Protein AF-A0A7C1AAF3-F1 (afdb_monomer)

Sequence (256 aa):
MTIGVATASHPYDYILCEFTLEIESACGDVNGDMKLNILDVVRLINYFYKGADPPVHFYHADVNPDGNLNILDVTRIIDYLYKTGELNCRNIKDDFPLTKGYYWKYDRYLTGSDIYDTVLVTVSDYNELTYIYSDSSVEKNVDIINEMVYVGNYTPMEFVYDFPMRVNNGWTVEDTGYIIYDSVVSVEAIGDLPVGYLEDVYQIQQSSTADGIEIYDTYKVIWFAPGVGMVKLYVWNGEPTITPDETWELIEYNVK

Structure (mmCIF, N/CA/C/O backbone):
data_AF-A0A7C1AAF3-F1
#
_entry.id   AF-A0A7C1AAF3-F1
#
loop_
_atom_site.group_PDB
_atom_site.id
_atom_site.type_symbol
_atom_site.label_atom_id
_atom_site.label_alt_id
_atom_site.label_comp_id
_atom_site.label_asym_id
_atom_site.label_entity_id
_atom_site.label_seq_id
_atom_site.pdbx_PDB_ins_code
_atom_site.Cartn_x
_atom_site.Cartn_y
_atom_site.Cartn_z
_atom_site.occupancy
_atom_site.B_iso_or_equiv
_atom_site.auth_seq_id
_atom_site.auth_comp_id
_atom_site.auth_asym_id
_atom_site.auth_atom_id
_atom_site.pdbx_PDB_model_num
ATOM 1 N N . MET A 1 1 ? 12.420 27.331 -7.212 1.00 29.55 1 MET A N 1
ATOM 2 C CA . MET A 1 1 ? 11.950 26.678 -8.446 1.00 29.55 1 MET A CA 1
ATOM 3 C C . MET A 1 1 ? 10.566 26.181 -8.115 1.00 29.55 1 MET A C 1
ATOM 5 O O . MET A 1 1 ? 10.443 25.430 -7.159 1.00 29.55 1 MET A O 1
ATOM 9 N N . THR A 1 2 ? 9.534 26.741 -8.735 1.00 23.42 2 THR A N 1
ATOM 10 C CA . THR A 1 2 ? 8.157 26.308 -8.489 1.00 23.42 2 THR A CA 1
ATOM 11 C C . THR A 1 2 ? 8.059 24.887 -9.023 1.00 23.42 2 THR A C 1
ATOM 13 O O . THR A 1 2 ? 8.139 24.697 -10.232 1.00 23.42 2 THR A O 1
ATOM 16 N N . ILE A 1 3 ? 8.028 23.907 -8.122 1.00 28.27 3 ILE A N 1
ATOM 17 C CA . ILE A 1 3 ? 7.746 22.515 -8.461 1.00 28.27 3 ILE A CA 1
ATOM 18 C C . ILE A 1 3 ? 6.343 22.552 -9.064 1.00 28.27 3 ILE A C 1
ATOM 20 O O . ILE A 1 3 ? 5.415 23.040 -8.415 1.00 28.27 3 ILE A O 1
ATOM 24 N N . GLY A 1 4 ? 6.222 22.188 -10.343 1.00 30.11 4 GLY A N 1
ATOM 25 C CA . GLY A 1 4 ? 4.921 21.989 -10.967 1.00 30.11 4 GLY A CA 1
ATOM 26 C C . GLY A 1 4 ? 4.187 20.983 -10.101 1.00 30.11 4 GLY A C 1
ATOM 27 O O . GLY A 1 4 ? 4.696 19.890 -9.869 1.00 30.11 4 GLY A O 1
ATOM 28 N N . VAL A 1 5 ? 3.078 21.401 -9.503 1.00 35.81 5 VAL A N 1
ATOM 29 C CA . VAL A 1 5 ? 2.293 20.516 -8.653 1.00 35.81 5 VAL A CA 1
ATOM 30 C C . VAL A 1 5 ? 1.688 19.505 -9.612 1.00 35.81 5 VAL A C 1
ATOM 32 O O . VAL A 1 5 ? 0.752 19.846 -10.329 1.00 35.81 5 VAL A O 1
ATOM 35 N N . ALA A 1 6 ? 2.269 18.309 -9.691 1.00 41.06 6 ALA A N 1
ATOM 36 C CA . ALA A 1 6 ? 1.557 17.172 -10.238 1.00 41.06 6 ALA A CA 1
ATOM 37 C C . ALA A 1 6 ? 0.302 17.036 -9.374 1.00 41.06 6 ALA A C 1
ATOM 39 O O . ALA A 1 6 ? 0.387 16.723 -8.186 1.00 41.06 6 ALA A O 1
ATOM 40 N N . THR A 1 7 ? -0.850 17.414 -9.914 1.00 52.16 7 THR A N 1
ATOM 41 C CA . THR A 1 7 ? -2.116 17.245 -9.215 1.00 52.16 7 THR A CA 1
ATOM 42 C C . THR A 1 7 ? -2.569 15.835 -9.519 1.00 52.16 7 THR A C 1
ATOM 44 O O . THR A 1 7 ? -3.000 15.563 -10.640 1.00 52.16 7 THR A O 1
ATOM 47 N N . ALA A 1 8 ? -2.447 14.931 -8.549 1.00 55.22 8 ALA A N 1
ATOM 48 C CA . ALA A 1 8 ? -3.259 13.734 -8.623 1.00 55.22 8 ALA A CA 1
ATOM 49 C C . ALA A 1 8 ? -4.705 14.141 -8.343 1.00 55.22 8 ALA A C 1
ATOM 51 O O . ALA A 1 8 ? -4.983 14.862 -7.379 1.00 55.22 8 ALA A O 1
ATOM 52 N N . SER A 1 9 ? -5.625 13.725 -9.205 1.00 57.34 9 SER A N 1
ATOM 53 C CA . SER A 1 9 ? -7.040 13.852 -8.889 1.00 57.34 9 SER A CA 1
ATOM 54 C C . SER A 1 9 ? -7.385 12.770 -7.872 1.00 57.34 9 SER A C 1
ATOM 56 O O . SER A 1 9 ? -7.379 11.585 -8.217 1.00 57.34 9 SER A O 1
ATOM 58 N N . HIS A 1 10 ? -7.715 13.170 -6.646 1.00 57.97 10 HIS A N 1
ATOM 59 C CA . HIS A 1 10 ? -8.473 12.287 -5.770 1.00 57.97 10 HIS A CA 1
ATOM 60 C C . HIS A 1 10 ? -9.870 12.130 -6.393 1.00 57.97 10 HIS A C 1
ATOM 62 O O . HIS A 1 10 ? -10.509 13.153 -6.657 1.00 57.97 10 HIS A O 1
ATOM 68 N N . PRO A 1 11 ? -10.383 10.917 -6.676 1.00 51.16 11 PRO A N 1
ATOM 69 C CA . PRO A 1 11 ? -11.774 10.739 -7.100 1.00 51.16 11 PRO A CA 1
ATOM 70 C C . PRO A 1 11 ? -12.799 11.336 -6.116 1.00 51.16 11 PRO A C 1
ATOM 72 O O . PRO A 1 11 ? -13.964 11.507 -6.490 1.00 51.16 11 PRO A O 1
ATOM 75 N N . TYR A 1 12 ? -12.385 11.676 -4.888 1.00 53.78 12 TYR A N 1
ATOM 76 C CA . TYR A 1 12 ? -13.204 12.340 -3.882 1.00 53.78 12 TYR A CA 1
ATOM 77 C C . TYR A 1 12 ? -12.521 13.617 -3.368 1.00 53.78 12 TYR A C 1
ATOM 79 O O . TYR A 1 12 ? -11.479 13.570 -2.723 1.00 53.78 12 TYR A O 1
ATOM 87 N N . ASP A 1 13 ? -13.146 14.774 -3.604 1.00 50.12 13 ASP A N 1
ATOM 88 C CA . ASP A 1 13 ? -12.795 16.015 -2.906 1.00 50.12 13 ASP A CA 1
ATOM 89 C C . ASP A 1 13 ? -13.216 15.873 -1.436 1.00 50.12 13 ASP A C 1
ATOM 91 O O . ASP A 1 13 ? -14.364 16.142 -1.065 1.00 50.12 13 ASP A O 1
ATOM 95 N N . TYR A 1 14 ? -12.308 15.403 -0.582 1.00 53.06 14 TYR A N 1
ATOM 96 C CA . TYR A 1 14 ? -12.551 15.411 0.853 1.00 53.06 14 TYR A CA 1
ATOM 97 C C . TYR A 1 14 ? -12.531 16.852 1.363 1.00 53.06 14 TYR A C 1
ATOM 99 O O . TYR A 1 14 ? -11.648 17.647 1.028 1.00 53.06 14 TYR A O 1
ATOM 107 N N . ILE A 1 15 ? -13.510 17.200 2.201 1.00 46.03 15 ILE A N 1
ATOM 108 C CA . ILE A 1 15 ? -13.420 18.414 3.009 1.00 46.03 15 ILE A CA 1
ATOM 109 C C . ILE A 1 15 ? -12.172 18.229 3.866 1.00 46.03 15 ILE A C 1
ATOM 111 O O . ILE A 1 15 ? -12.133 17.319 4.690 1.00 46.03 15 ILE A O 1
ATOM 115 N N . LEU A 1 16 ? -11.147 19.052 3.626 1.00 47.00 16 LEU A N 1
ATOM 116 C CA . LEU A 1 16 ? -9.931 19.077 4.431 1.00 47.00 16 LEU A CA 1
ATOM 117 C C . LEU A 1 16 ? -10.344 19.061 5.902 1.00 47.00 16 LEU A C 1
ATOM 119 O O . LEU A 1 16 ? -11.001 19.994 6.370 1.00 47.00 16 LEU A O 1
ATOM 123 N N . CYS A 1 17 ? -9.961 18.006 6.619 1.00 42.03 17 CYS A N 1
ATOM 124 C CA . CYS A 1 17 ? -9.930 18.049 8.068 1.00 42.03 17 CYS A CA 1
ATOM 125 C C . CYS A 1 17 ? -8.886 19.117 8.406 1.00 42.03 17 CYS A C 1
ATOM 127 O O . CYS A 1 17 ? -7.680 18.860 8.374 1.00 42.03 17 CYS A O 1
ATOM 129 N N . GLU A 1 18 ? -9.333 20.372 8.542 1.00 41.53 18 GLU A N 1
ATOM 130 C CA . GLU A 1 18 ? -8.449 21.490 8.838 1.00 41.53 18 GLU A CA 1
ATOM 131 C C . GLU A 1 18 ? -7.657 21.113 10.082 1.00 41.53 18 GLU A C 1
ATOM 133 O O . GLU A 1 18 ? -8.236 20.736 11.100 1.00 41.53 18 GLU A O 1
ATOM 138 N N . PHE A 1 19 ? -6.332 21.177 9.933 1.00 40.66 19 PHE A N 1
ATOM 139 C CA . PHE A 1 19 ? -5.303 20.834 10.903 1.00 40.66 19 PHE A CA 1
ATOM 140 C C . PHE A 1 19 ? -5.649 21.391 12.290 1.00 40.66 19 PHE A C 1
ATOM 142 O O . PHE A 1 19 ? -5.254 22.493 12.670 1.00 40.66 19 PHE A O 1
ATOM 149 N N . THR A 1 20 ? -6.420 20.622 13.045 1.00 35.06 20 THR A N 1
ATOM 150 C CA . THR A 1 20 ? -6.747 20.877 14.435 1.00 35.06 20 THR A CA 1
ATOM 151 C C . THR A 1 20 ? -6.063 19.793 15.239 1.00 35.06 20 THR A C 1
ATOM 153 O O . THR A 1 20 ? -5.898 18.652 14.815 1.00 35.06 20 THR A O 1
ATOM 156 N N . LEU A 1 21 ? -5.528 20.218 16.372 1.00 37.28 21 LEU A N 1
ATOM 157 C CA . LEU A 1 21 ? -4.531 19.535 17.184 1.00 37.28 21 LEU A CA 1
ATOM 158 C C . LEU A 1 21 ? -5.131 18.351 17.977 1.00 37.28 21 LEU A C 1
ATOM 160 O O . LEU A 1 21 ? -4.779 18.145 19.133 1.00 37.28 21 LEU A O 1
ATOM 164 N N . GLU A 1 22 ? -6.059 17.607 17.375 1.00 42.38 22 GLU A N 1
ATOM 165 C CA . GLU A 1 22 ? -6.856 16.543 17.986 1.00 42.38 22 GLU A CA 1
ATOM 166 C C . GLU A 1 22 ? -6.734 15.244 17.170 1.00 42.38 22 GLU A C 1
ATOM 168 O O . GLU A 1 22 ? -7.709 14.694 16.674 1.00 42.38 22 GLU A O 1
ATOM 173 N N . ILE A 1 23 ? -5.515 14.723 17.017 1.00 48.47 23 ILE A N 1
ATOM 174 C CA . ILE A 1 23 ? -5.268 13.436 16.331 1.00 48.47 23 ILE A CA 1
ATOM 175 C C . ILE A 1 23 ? -5.899 12.248 17.102 1.00 48.47 23 ILE A C 1
ATOM 177 O O . ILE A 1 23 ? -6.133 11.193 16.527 1.00 48.47 23 ILE A O 1
ATOM 181 N N . GLU A 1 24 ? -6.291 12.434 18.369 1.00 46.88 24 GLU A N 1
ATOM 182 C CA . GLU A 1 24 ? -7.112 11.468 19.124 1.00 46.88 24 GLU A CA 1
ATOM 183 C C . GLU A 1 24 ? -8.607 11.457 18.721 1.00 46.88 24 GLU A C 1
ATOM 185 O O . GLU A 1 24 ? -9.327 10.547 19.117 1.00 46.88 24 GLU A O 1
ATOM 190 N N . SER A 1 25 ? -9.088 12.434 17.938 1.00 54.75 25 SER A N 1
ATOM 191 C CA . SER A 1 25 ? -10.526 12.681 17.687 1.00 54.75 25 SER A CA 1
ATOM 192 C C . SER A 1 25 ? -11.066 12.068 16.384 1.00 54.75 25 SER A C 1
ATOM 194 O O . SER A 1 25 ? -12.274 11.897 16.238 1.00 54.75 25 SER A O 1
ATOM 196 N N . ALA A 1 26 ? -10.190 11.683 15.449 1.00 78.19 26 ALA A N 1
ATOM 197 C CA . ALA A 1 26 ? -10.603 11.160 14.142 1.00 78.19 26 ALA A CA 1
ATOM 198 C C . ALA A 1 26 ? -10.636 9.622 14.062 1.00 78.19 26 ALA A C 1
ATOM 200 O O . ALA A 1 26 ? -11.245 9.054 13.159 1.00 78.19 26 ALA A O 1
ATOM 201 N N . CYS A 1 27 ? -10.000 8.926 15.008 1.00 87.81 27 CYS A N 1
ATOM 202 C CA . CYS A 1 27 ? -9.993 7.467 15.027 1.00 87.81 27 CYS A CA 1
ATOM 203 C C . CYS A 1 27 ? -11.411 6.922 15.250 1.00 87.81 27 CYS A C 1
ATOM 205 O O . CYS A 1 27 ? -12.066 7.270 16.231 1.00 87.81 27 CYS A O 1
ATOM 207 N N . GLY A 1 28 ? -11.889 6.079 14.339 1.00 89.75 28 GLY A N 1
ATOM 208 C CA . GLY A 1 28 ? -13.260 5.576 14.297 1.00 89.75 28 GLY A CA 1
ATOM 209 C C . GLY A 1 28 ? -14.266 6.484 13.578 1.00 89.75 28 GLY A C 1
ATOM 210 O O . GLY A 1 28 ? -15.391 6.038 13.360 1.00 89.75 28 GLY A O 1
ATOM 211 N N . ASP A 1 29 ? -13.909 7.713 13.184 1.00 90.50 29 ASP A N 1
ATOM 212 C CA . ASP A 1 29 ? -14.763 8.584 12.360 1.00 90.50 29 ASP A CA 1
ATOM 213 C C . ASP A 1 29 ? -14.703 8.145 10.888 1.00 90.50 29 ASP A C 1
ATOM 215 O O . ASP A 1 29 ? -13.954 8.662 10.056 1.00 90.50 29 ASP A O 1
ATOM 219 N N . VAL A 1 30 ? -15.483 7.113 10.581 1.00 90.69 30 VAL A N 1
ATOM 220 C CA . VAL A 1 30 ? -15.506 6.434 9.281 1.00 90.69 30 VAL A CA 1
ATOM 221 C C . VAL A 1 30 ? -16.242 7.279 8.239 1.00 90.69 30 VAL A C 1
ATOM 223 O O . VAL A 1 30 ? -15.968 7.178 7.035 1.00 90.69 30 VAL A O 1
ATOM 226 N N . ASN A 1 31 ? -17.225 8.071 8.674 1.00 89.12 31 ASN A N 1
ATOM 227 C CA . ASN A 1 31 ? -18.066 8.866 7.786 1.00 89.12 31 ASN A CA 1
ATOM 228 C C . ASN A 1 31 ? -17.571 10.317 7.591 1.00 89.12 31 ASN A C 1
ATOM 230 O O . ASN A 1 31 ? -18.118 11.006 6.726 1.00 89.12 31 ASN A O 1
ATOM 234 N N . GLY A 1 32 ? -16.546 10.744 8.337 1.00 84.44 32 GLY A N 1
ATOM 235 C CA . GLY A 1 32 ? -15.904 12.053 8.220 1.00 84.44 32 GLY A CA 1
ATOM 236 C C . GLY A 1 32 ? -16.727 13.209 8.797 1.00 84.44 32 GLY A C 1
ATOM 237 O O . GLY A 1 32 ? -16.524 14.357 8.396 1.00 84.44 32 GLY A O 1
ATOM 238 N N . ASP A 1 33 ? -17.696 12.938 9.679 1.00 85.56 33 ASP A N 1
ATOM 239 C CA . ASP A 1 33 ? -18.558 13.953 10.299 1.00 85.56 33 ASP A CA 1
ATOM 240 C C . ASP A 1 33 ? -18.007 14.510 11.623 1.00 85.56 33 ASP A C 1
ATOM 242 O O . ASP A 1 33 ? -18.672 15.324 12.284 1.00 85.56 33 ASP A O 1
ATOM 246 N N . MET A 1 34 ? -16.778 14.114 11.973 1.00 83.94 34 MET A N 1
ATOM 247 C CA . MET A 1 34 ? -16.050 14.462 13.193 1.00 83.94 34 MET A CA 1
ATOM 248 C C . MET A 1 34 ? -16.722 13.945 14.470 1.00 83.94 34 MET A C 1
ATOM 250 O O . MET A 1 34 ? -16.537 14.517 15.549 1.00 83.94 34 MET A O 1
ATOM 254 N N . LYS A 1 35 ? -17.552 12.896 14.382 1.00 87.31 35 LYS A N 1
ATOM 255 C CA . LYS A 1 35 ? -18.222 12.298 15.543 1.00 87.31 35 LYS A CA 1
ATOM 256 C C . LYS A 1 35 ? -18.239 10.781 15.469 1.00 87.31 35 LYS A C 1
ATOM 258 O O . LYS A 1 35 ? -19.156 10.192 14.911 1.00 87.31 35 LYS A O 1
ATOM 263 N N . LEU A 1 36 ? -17.382 10.151 16.261 1.00 91.00 36 LEU A N 1
ATOM 264 C CA . LEU A 1 36 ? -17.448 8.713 16.493 1.00 91.00 36 LEU A CA 1
ATOM 265 C C . LEU A 1 36 ? -18.765 8.285 17.169 1.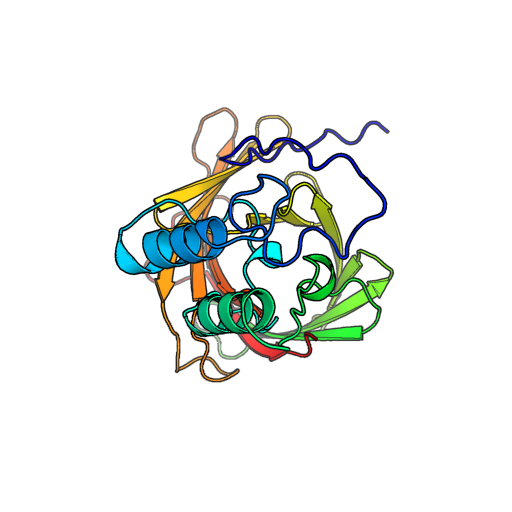00 91.00 36 LEU A C 1
ATOM 267 O O . LEU A 1 36 ? -19.007 8.556 18.350 1.00 91.00 36 LEU A O 1
ATOM 271 N N . ASN A 1 37 ? -19.633 7.599 16.425 1.00 94.00 37 ASN A N 1
ATOM 272 C CA . ASN A 1 37 ? -20.907 7.077 16.905 1.00 94.00 37 ASN A CA 1
ATOM 273 C C . ASN A 1 37 ? -21.381 5.832 16.119 1.00 94.00 37 ASN A C 1
ATOM 275 O O . ASN A 1 37 ? -20.662 5.226 15.330 1.00 94.00 37 ASN A O 1
ATOM 279 N N . ILE A 1 38 ? -22.622 5.388 16.355 1.00 96.50 38 ILE A N 1
ATOM 280 C CA . ILE A 1 38 ? -23.166 4.184 15.700 1.00 96.50 38 ILE A CA 1
ATOM 281 C C . ILE A 1 38 ? -23.281 4.321 14.171 1.00 96.50 38 ILE A C 1
ATOM 283 O O . ILE A 1 38 ? -23.346 3.314 13.469 1.00 96.50 38 ILE A O 1
ATOM 287 N N . LEU A 1 39 ? -23.318 5.542 13.631 1.00 95.75 39 LEU A N 1
ATOM 288 C CA . LEU A 1 39 ? -23.363 5.775 12.190 1.00 95.75 39 LEU A CA 1
ATOM 289 C C . LEU A 1 39 ? -22.055 5.368 11.496 1.00 95.75 39 LEU A C 1
ATOM 291 O O . LEU A 1 39 ? -22.124 4.918 10.355 1.00 95.75 39 LEU A O 1
ATOM 295 N N . ASP A 1 40 ? -20.911 5.416 12.180 1.00 95.50 40 ASP A N 1
ATOM 296 C CA . ASP A 1 40 ? -19.623 4.927 11.666 1.00 95.50 40 ASP A CA 1
ATOM 297 C C . ASP A 1 40 ? -19.605 3.404 11.537 1.00 95.50 40 ASP A C 1
ATOM 299 O O . ASP A 1 40 ? -19.247 2.843 10.501 1.00 95.50 40 ASP A O 1
ATOM 303 N N . VAL A 1 41 ? -20.136 2.716 12.550 1.00 96.44 41 VAL A N 1
ATOM 304 C CA . VAL A 1 41 ? -20.373 1.265 12.504 1.00 96.44 41 VAL A CA 1
ATOM 305 C C . VAL A 1 41 ? -21.298 0.902 11.342 1.00 96.44 41 VAL A C 1
ATOM 307 O O . VAL A 1 41 ? -21.032 -0.030 10.582 1.00 96.44 41 VAL A O 1
ATOM 310 N N . VAL A 1 42 ? -22.399 1.643 11.182 1.00 96.50 42 VAL A N 1
ATOM 311 C CA . VAL A 1 42 ? -23.344 1.431 10.077 1.00 96.50 42 VAL A CA 1
ATOM 312 C C . VAL A 1 42 ? -22.667 1.672 8.727 1.00 96.50 42 VAL A C 1
ATOM 314 O O . VAL A 1 42 ? -22.948 0.937 7.779 1.00 96.50 42 VAL A O 1
ATOM 317 N N . ARG A 1 43 ? -21.771 2.661 8.631 1.00 94.38 43 ARG A N 1
ATOM 318 C CA . ARG A 1 43 ? -20.999 2.957 7.423 1.00 94.38 43 ARG A CA 1
ATOM 319 C C . ARG A 1 43 ? -20.117 1.775 7.023 1.00 94.38 43 ARG A C 1
ATOM 321 O O . ARG A 1 43 ? -20.246 1.332 5.884 1.00 94.38 43 ARG A O 1
ATOM 328 N N . LEU A 1 44 ? -19.340 1.206 7.948 1.00 94.38 44 LEU A N 1
ATOM 329 C CA . LEU A 1 44 ? -18.521 0.013 7.683 1.00 94.38 44 LEU A CA 1
ATOM 330 C C . LEU A 1 44 ? -19.353 -1.208 7.293 1.00 94.38 44 LEU A C 1
ATOM 332 O O . LEU A 1 44 ? -19.069 -1.865 6.297 1.00 94.38 44 LEU A O 1
ATOM 336 N N . ILE A 1 45 ? -20.440 -1.489 8.015 1.00 95.31 45 ILE A N 1
ATOM 337 C CA . ILE A 1 45 ? -21.328 -2.615 7.682 1.00 95.31 45 ILE A CA 1
ATOM 338 C C . ILE A 1 45 ? -21.930 -2.443 6.281 1.00 95.31 45 ILE A C 1
ATOM 340 O O . ILE A 1 45 ? -22.050 -3.409 5.526 1.00 95.31 45 ILE A O 1
ATOM 344 N N . ASN A 1 46 ? -22.343 -1.225 5.923 1.00 94.50 46 ASN A N 1
ATOM 345 C CA . ASN A 1 46 ? -22.885 -0.956 4.595 1.00 94.50 46 ASN A CA 1
ATOM 346 C C . ASN A 1 46 ? -21.806 -1.067 3.507 1.00 94.50 46 ASN A C 1
ATOM 348 O O . ASN A 1 46 ? -22.118 -1.552 2.420 1.00 94.50 46 ASN A O 1
ATOM 352 N N . TYR A 1 47 ? -20.571 -0.652 3.793 1.00 89.38 47 TYR A N 1
ATOM 353 C CA . TYR A 1 47 ? -19.431 -0.846 2.900 1.00 89.38 47 TYR A CA 1
ATOM 354 C C . TYR A 1 47 ? -19.199 -2.343 2.640 1.00 89.38 47 TYR A C 1
ATOM 356 O O . TYR A 1 47 ? -19.347 -2.793 1.506 1.00 89.38 47 TYR A O 1
ATOM 364 N N . PHE A 1 48 ? -18.993 -3.141 3.690 1.00 88.81 48 PHE A N 1
ATOM 365 C CA . PHE A 1 48 ? -18.680 -4.568 3.554 1.00 88.81 48 PHE A CA 1
ATOM 366 C C . PHE A 1 48 ? -19.812 -5.412 2.959 1.00 88.81 48 PHE A C 1
ATOM 368 O O . PHE A 1 48 ? -19.555 -6.375 2.242 1.00 88.81 48 PHE A O 1
ATOM 375 N N . TYR A 1 49 ? -21.072 -5.092 3.272 1.00 90.44 49 TYR A N 1
ATOM 376 C CA . TYR A 1 49 ? -22.187 -6.014 3.007 1.00 90.44 49 TYR A CA 1
ATOM 377 C C . TYR A 1 49 ? -23.307 -5.444 2.140 1.00 90.44 49 TYR A C 1
ATOM 379 O O . TYR A 1 49 ? -24.256 -6.167 1.829 1.00 90.44 49 TYR A O 1
ATOM 387 N N . LYS A 1 50 ? -23.253 -4.162 1.765 1.00 91.00 50 LYS A N 1
ATOM 388 C CA . LYS A 1 50 ? -24.307 -3.525 0.957 1.00 91.00 50 LYS A CA 1
ATOM 389 C C . LYS A 1 50 ? -23.789 -2.746 -0.248 1.00 91.00 50 LYS A C 1
ATOM 391 O O . LYS A 1 50 ? -24.594 -2.087 -0.902 1.00 91.00 50 LYS A O 1
ATOM 396 N N . GLY A 1 51 ? -22.491 -2.826 -0.545 1.00 82.19 51 GLY A N 1
ATOM 397 C CA . GLY A 1 51 ? -21.887 -2.125 -1.678 1.00 82.19 51 GLY A CA 1
ATOM 398 C C . GLY A 1 51 ? -21.985 -0.605 -1.558 1.00 82.19 51 GLY A C 1
ATOM 399 O O . GLY A 1 51 ? -22.098 0.081 -2.570 1.00 82.19 51 GLY A O 1
ATOM 400 N N . ALA A 1 52 ? -22.023 -0.079 -0.328 1.00 86.62 52 ALA A N 1
ATOM 401 C CA . ALA A 1 52 ? -21.855 1.352 -0.125 1.00 86.62 52 ALA A CA 1
ATOM 402 C C . ALA A 1 52 ? -20.393 1.744 -0.372 1.00 86.62 52 ALA A C 1
ATOM 404 O O . ALA A 1 52 ? -19.501 0.903 -0.314 1.00 86.62 52 ALA A O 1
ATOM 405 N N . ASP A 1 53 ? -20.154 3.032 -0.601 1.00 82.44 53 ASP A N 1
ATOM 406 C CA . ASP A 1 53 ? -18.795 3.566 -0.685 1.00 82.44 53 ASP A CA 1
ATOM 407 C C . ASP A 1 53 ? -17.963 3.212 0.577 1.00 82.44 53 ASP A C 1
ATOM 409 O O . ASP A 1 53 ? -18.539 3.169 1.673 1.00 82.44 53 ASP A O 1
ATOM 413 N N . PRO A 1 54 ? -16.638 2.991 0.468 1.00 81.12 54 PRO A N 1
ATOM 414 C CA . PRO A 1 54 ? -15.734 2.830 1.607 1.00 81.12 54 PRO A CA 1
ATOM 415 C C . PRO A 1 54 ? -15.712 4.044 2.543 1.00 81.12 54 PRO A C 1
ATOM 417 O O . PRO A 1 54 ? -16.340 5.079 2.266 1.00 81.12 54 PRO A O 1
ATOM 420 N N . PRO A 1 55 ? -15.002 3.916 3.678 1.00 86.62 55 PRO A N 1
ATOM 421 C CA . PRO A 1 55 ? -14.759 5.030 4.583 1.00 86.62 55 PRO A CA 1
ATOM 422 C C . PRO A 1 55 ? -14.242 6.268 3.859 1.00 86.62 55 PRO A C 1
ATOM 424 O O . PRO A 1 55 ? -13.614 6.165 2.806 1.00 86.62 55 PRO A O 1
ATOM 427 N N . VAL A 1 56 ? -14.506 7.434 4.445 1.00 81.62 56 VAL A N 1
ATOM 428 C CA . VAL A 1 56 ? -13.922 8.691 3.958 1.00 81.62 56 VAL A CA 1
ATOM 429 C C . VAL A 1 56 ? -12.402 8.645 4.089 1.00 81.62 56 VAL A C 1
ATOM 431 O O . VAL A 1 56 ? -11.703 9.052 3.174 1.00 81.62 56 VAL A O 1
ATOM 434 N N . HIS A 1 57 ? -11.919 8.069 5.189 1.00 80.69 57 HIS A N 1
ATOM 435 C CA . HIS A 1 57 ? -10.505 7.940 5.506 1.00 80.69 57 HIS A CA 1
ATOM 436 C C . HIS A 1 57 ? -10.212 6.495 5.905 1.00 80.69 57 HIS A C 1
ATOM 438 O O . HIS A 1 57 ? -10.807 5.981 6.857 1.00 80.69 57 HIS A O 1
ATOM 444 N N . PHE A 1 58 ? -9.318 5.821 5.173 1.00 83.75 58 PHE A N 1
ATOM 445 C CA . PHE A 1 58 ? -8.961 4.420 5.450 1.00 83.75 58 PHE A CA 1
ATOM 446 C C . PHE A 1 58 ? -8.420 4.263 6.877 1.00 83.75 58 PHE A C 1
ATOM 448 O O . PHE A 1 58 ? -8.888 3.429 7.646 1.00 83.75 58 PHE A O 1
ATOM 455 N N . TYR A 1 59 ? -7.499 5.147 7.253 1.00 82.38 59 TYR A N 1
ATOM 456 C CA . TYR A 1 59 ? -6.787 5.112 8.528 1.00 82.38 59 TYR A CA 1
ATOM 457 C C . TYR A 1 59 ? -7.651 5.444 9.740 1.00 82.38 59 TYR A C 1
ATOM 459 O O . TYR A 1 59 ? -7.333 5.046 10.854 1.00 82.38 59 TYR A O 1
ATOM 467 N N . HIS A 1 60 ? -8.760 6.156 9.544 1.00 86.75 60 HIS A N 1
ATOM 468 C CA . HIS A 1 60 ? -9.733 6.363 10.616 1.00 86.75 60 HIS A CA 1
ATOM 469 C C . HIS A 1 60 ? -10.588 5.115 10.842 1.00 86.75 60 HIS A C 1
ATOM 471 O O . HIS A 1 60 ? -11.159 4.948 11.916 1.00 86.75 60 HIS A O 1
ATOM 477 N N . ALA A 1 61 ? -10.704 4.258 9.831 1.00 89.75 61 ALA A N 1
ATOM 478 C CA . ALA A 1 61 ? -11.539 3.075 9.864 1.00 89.75 61 ALA A CA 1
ATOM 479 C C . ALA A 1 61 ? -10.793 1.809 10.310 1.00 89.75 61 ALA A C 1
ATOM 481 O O . ALA A 1 61 ? -11.428 0.964 10.936 1.00 89.75 61 ALA A O 1
ATOM 482 N N . ASP A 1 62 ? -9.492 1.697 10.023 1.00 89.31 62 ASP A N 1
ATOM 483 C CA . ASP A 1 62 ? -8.605 0.641 10.539 1.00 89.31 62 ASP A CA 1
ATOM 484 C C . ASP A 1 62 ? -8.209 0.947 11.998 1.00 89.31 62 ASP A C 1
ATOM 486 O O . ASP A 1 62 ? -7.177 1.555 12.297 1.00 89.31 62 ASP A O 1
ATOM 490 N N . VAL A 1 63 ? -9.108 0.600 12.923 1.00 91.19 63 VAL A N 1
ATOM 491 C CA . VAL A 1 63 ? -9.024 0.945 14.354 1.00 91.19 63 VAL A CA 1
ATOM 492 C C . VAL A 1 63 ? -8.323 -0.134 15.193 1.00 91.19 63 VAL A C 1
ATOM 494 O O . VAL A 1 63 ? -8.163 0.027 16.413 1.00 91.19 63 VAL A O 1
ATOM 497 N N . ASN A 1 64 ? -7.957 -1.260 14.574 1.00 88.94 64 ASN A N 1
ATOM 498 C CA . ASN A 1 64 ? -7.054 -2.273 15.121 1.00 88.94 64 ASN A CA 1
ATOM 499 C C . ASN A 1 64 ? -5.864 -2.453 14.193 1.00 88.94 64 ASN A C 1
ATOM 501 O O . ASN A 1 64 ? -5.695 -3.523 13.623 1.00 88.94 64 ASN A O 1
ATOM 505 N N . PRO A 1 65 ? -4.990 -1.451 14.152 1.00 81.94 65 PRO A N 1
ATOM 506 C CA . PRO A 1 65 ? -4.342 -1.009 12.947 1.00 81.94 65 PRO A CA 1
ATOM 507 C C . PRO A 1 65 ? -3.419 -2.110 12.424 1.00 81.94 65 PRO A C 1
ATOM 509 O O . PRO A 1 65 ? -2.277 -2.259 12.878 1.00 81.94 65 PRO A O 1
ATOM 512 N N . ASP A 1 66 ? -3.974 -2.944 11.558 1.00 82.06 66 ASP A N 1
ATOM 513 C CA . ASP A 1 66 ? -3.361 -4.165 11.036 1.00 82.06 66 ASP A CA 1
ATOM 514 C C . ASP A 1 66 ? -3.322 -4.168 9.505 1.00 82.06 66 ASP A C 1
ATOM 516 O O . ASP A 1 66 ? -2.842 -5.134 8.907 1.00 82.06 66 ASP A O 1
ATOM 520 N N . GLY A 1 67 ? -3.766 -3.068 8.889 1.00 79.06 67 GLY A N 1
ATOM 521 C CA . GLY A 1 67 ? -3.809 -2.875 7.449 1.00 79.06 67 GLY A CA 1
ATOM 522 C C . GLY A 1 67 ? -5.008 -3.540 6.774 1.00 79.06 67 GLY A C 1
ATOM 523 O O . GLY A 1 67 ? -5.187 -3.345 5.575 1.00 79.06 67 GLY A O 1
ATOM 524 N N . ASN A 1 68 ? -5.847 -4.294 7.493 1.00 82.06 68 ASN A N 1
ATOM 525 C CA . ASN A 1 68 ? -6.998 -4.988 6.919 1.00 82.06 68 ASN A CA 1
ATOM 526 C C . ASN A 1 68 ? -8.287 -4.405 7.481 1.00 82.06 68 ASN A C 1
ATOM 528 O O . ASN A 1 68 ? -8.716 -4.727 8.587 1.00 82.06 68 ASN A O 1
ATOM 532 N N . LEU A 1 69 ? -8.964 -3.604 6.664 1.00 86.50 69 LEU A N 1
ATOM 533 C CA . LEU A 1 69 ? -10.251 -3.050 7.041 1.00 86.50 69 LEU A CA 1
ATOM 534 C C . LEU A 1 69 ? -11.333 -4.135 6.954 1.00 86.50 69 LEU A C 1
ATOM 536 O O . LEU A 1 69 ? -11.809 -4.466 5.867 1.00 86.50 69 LEU A O 1
ATOM 540 N N . ASN A 1 70 ? -11.761 -4.676 8.095 1.00 89.19 70 ASN A N 1
ATOM 541 C CA . ASN A 1 70 ? -12.681 -5.812 8.146 1.00 89.19 70 ASN A CA 1
ATOM 542 C C . ASN A 1 70 ? -13.674 -5.746 9.332 1.00 89.19 70 ASN A C 1
ATOM 544 O O . ASN A 1 70 ? -13.949 -4.705 9.931 1.00 89.19 70 ASN A O 1
ATOM 548 N N . ILE A 1 71 ? -14.326 -6.874 9.643 1.00 93.19 71 ILE A N 1
ATOM 549 C CA . ILE A 1 71 ? -15.333 -6.930 10.714 1.00 93.19 71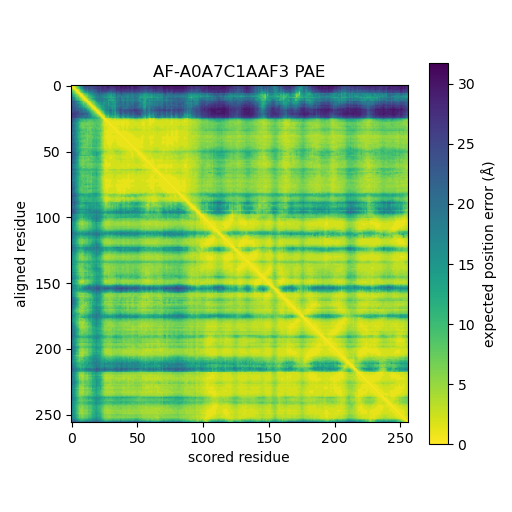 ILE A CA 1
ATOM 550 C C . ILE A 1 71 ? -14.727 -6.731 12.114 1.00 93.19 71 ILE A C 1
ATOM 552 O O . ILE A 1 71 ? -15.451 -6.365 13.041 1.00 93.19 71 ILE A O 1
ATOM 556 N N . LEU A 1 72 ? -13.426 -6.964 12.294 1.00 94.12 72 LEU A N 1
ATOM 557 C CA . LEU A 1 72 ? -12.737 -6.726 13.557 1.00 94.12 72 LEU A CA 1
ATOM 558 C C . LEU A 1 72 ? -12.756 -5.233 13.901 1.00 94.12 72 LEU A C 1
ATOM 560 O O . LEU A 1 72 ? -13.125 -4.915 15.034 1.00 94.12 72 LEU A O 1
ATOM 564 N N . ASP A 1 73 ? -12.564 -4.339 12.931 1.00 94.69 73 ASP A N 1
ATOM 565 C CA . ASP A 1 73 ? -12.665 -2.887 13.133 1.00 94.69 73 ASP A CA 1
ATOM 566 C C . ASP A 1 73 ? -14.048 -2.473 13.626 1.00 94.69 73 ASP A C 1
ATOM 568 O O . ASP A 1 73 ? -14.208 -1.758 14.619 1.00 94.69 73 ASP A O 1
ATOM 572 N N . VAL A 1 74 ? -15.092 -3.028 13.005 1.00 95.94 74 VAL A N 1
ATOM 573 C CA . VAL A 1 74 ? -16.479 -2.827 13.442 1.00 95.94 74 VAL A CA 1
ATOM 574 C C . VAL A 1 74 ? -16.660 -3.258 14.894 1.00 95.94 74 VAL A C 1
ATOM 576 O O . VAL A 1 74 ? -17.276 -2.543 15.690 1.00 95.94 74 VAL A O 1
ATOM 579 N N . THR A 1 75 ? -16.134 -4.430 15.263 1.00 96.56 75 THR A N 1
ATOM 580 C CA . THR A 1 75 ? -16.251 -4.908 16.644 1.00 96.56 75 THR A CA 1
ATOM 581 C C . THR A 1 75 ? -15.496 -4.021 17.629 1.00 96.56 75 THR A C 1
ATOM 583 O O . THR A 1 75 ? -15.992 -3.821 18.738 1.00 96.56 75 THR A O 1
ATOM 586 N N . ARG A 1 76 ? -14.358 -3.441 17.229 1.00 96.31 76 ARG A N 1
ATOM 587 C CA . ARG A 1 76 ? -13.560 -2.516 18.043 1.00 96.31 76 ARG A CA 1
ATOM 588 C C . ARG A 1 76 ? -14.271 -1.192 18.274 1.00 96.31 76 ARG A C 1
ATOM 590 O O . ARG A 1 76 ? -14.357 -0.766 19.424 1.00 96.31 76 ARG A O 1
ATOM 597 N N . ILE A 1 77 ? -14.877 -0.606 17.240 1.00 95.62 77 ILE A N 1
ATOM 598 C CA . ILE A 1 77 ? -15.693 0.609 17.388 1.00 95.62 77 ILE A CA 1
ATOM 599 C C . ILE A 1 77 ? -16.863 0.364 18.353 1.00 95.62 77 ILE A C 1
ATOM 601 O O . ILE A 1 77 ? -17.115 1.170 19.248 1.00 95.62 77 ILE A O 1
ATOM 605 N N . ILE A 1 78 ? -17.560 -0.772 18.239 1.00 96.88 78 ILE A N 1
ATOM 606 C CA . ILE A 1 78 ? -18.650 -1.129 19.165 1.00 96.88 78 ILE A CA 1
ATOM 607 C C . ILE A 1 78 ? -18.133 -1.298 20.604 1.00 96.88 78 ILE A C 1
ATOM 609 O O . ILE A 1 78 ? -18.800 -0.871 21.551 1.00 96.88 78 ILE A O 1
ATOM 613 N N . ASP A 1 79 ? -16.973 -1.936 20.783 1.00 96.56 79 ASP A N 1
ATOM 614 C CA . ASP A 1 79 ? -16.359 -2.156 22.097 1.00 96.56 79 ASP A CA 1
ATOM 615 C C . ASP A 1 79 ? -15.959 -0.835 22.771 1.00 96.56 79 ASP A C 1
ATOM 617 O O . ASP A 1 79 ? -16.196 -0.658 23.968 1.00 96.56 79 ASP A O 1
ATOM 621 N N . TYR A 1 80 ? -15.445 0.116 21.991 1.00 94.31 80 TYR A N 1
ATOM 622 C CA . TYR A 1 80 ? -15.165 1.478 22.436 1.00 94.31 80 TYR A CA 1
ATOM 623 C C . TYR A 1 80 ? -16.446 2.240 22.816 1.00 94.31 80 TYR A C 1
ATOM 625 O O . TYR A 1 80 ? -16.545 2.775 23.917 1.00 94.31 80 TYR A O 1
ATOM 633 N N . LEU A 1 81 ? -17.465 2.243 21.947 1.00 94.31 81 LEU A N 1
ATOM 634 C CA . LEU A 1 81 ? -18.692 3.026 22.156 1.00 94.31 81 LEU A CA 1
ATOM 635 C C . LEU A 1 81 ? -19.521 2.569 23.363 1.00 94.31 81 LEU A C 1
ATOM 637 O O . LEU A 1 81 ? -20.204 3.382 23.989 1.00 94.31 81 LEU A O 1
ATOM 641 N N . TYR A 1 82 ? -19.526 1.268 23.658 1.00 95.81 82 TYR A N 1
ATOM 642 C CA . TYR A 1 82 ? -20.494 0.683 24.593 1.00 95.81 82 TYR A CA 1
ATOM 643 C C . TYR A 1 82 ? -19.878 -0.105 25.750 1.00 95.81 82 TYR A C 1
ATOM 645 O O . TYR A 1 82 ? -20.624 -0.627 26.585 1.00 95.81 82 TYR A O 1
ATOM 653 N N . LYS A 1 83 ? -18.548 -0.221 25.823 1.00 94.25 83 LYS A N 1
ATOM 654 C CA . LYS A 1 83 ? -17.853 -0.902 26.923 1.00 94.25 83 LYS A CA 1
ATOM 655 C C . LYS A 1 83 ? -16.642 -0.081 27.383 1.00 94.25 83 LYS A C 1
ATOM 657 O O . LYS A 1 83 ? -16.802 1.073 27.758 1.00 94.25 83 LYS A O 1
ATOM 662 N N . THR A 1 84 ? -15.466 -0.700 27.461 1.00 89.50 84 THR A N 1
ATOM 663 C CA . THR A 1 84 ? -14.209 -0.101 27.934 1.00 89.50 84 THR A CA 1
ATOM 664 C C . THR A 1 84 ? -13.078 -0.357 26.940 1.00 89.50 84 THR A C 1
ATOM 666 O O . THR A 1 84 ? -11.921 -0.442 27.346 1.00 89.50 84 THR A O 1
ATOM 669 N N . GLY A 1 85 ? -13.425 -0.610 25.675 1.00 88.12 85 GLY A N 1
ATOM 670 C CA . GLY A 1 85 ? -12.445 -0.790 24.616 1.00 88.12 85 GLY A CA 1
ATOM 671 C C . GLY A 1 85 ? -11.709 0.513 24.328 1.00 88.12 85 GLY A C 1
ATOM 672 O O . GLY A 1 85 ? -12.194 1.599 24.637 1.00 88.12 85 GLY A O 1
ATOM 673 N N . GLU A 1 86 ? -10.546 0.388 23.707 1.00 90.19 86 GLU A N 1
ATOM 674 C CA . GLU A 1 86 ? -9.765 1.505 23.185 1.00 90.19 86 GLU A CA 1
ATOM 675 C C . GLU A 1 86 ? -9.625 1.317 21.675 1.00 90.19 86 GLU A C 1
ATOM 677 O O . GLU A 1 86 ? -9.570 0.180 21.190 1.00 90.19 86 GLU A O 1
ATOM 682 N N . LEU A 1 87 ? -9.593 2.429 20.945 1.00 89.69 87 LEU A N 1
ATOM 683 C CA . LEU A 1 87 ? -9.256 2.428 19.529 1.00 89.69 87 LEU A CA 1
ATOM 684 C C . LEU A 1 87 ? -7.782 2.765 19.365 1.00 89.69 87 LEU A C 1
ATOM 686 O O . LEU A 1 87 ? -7.228 3.555 20.1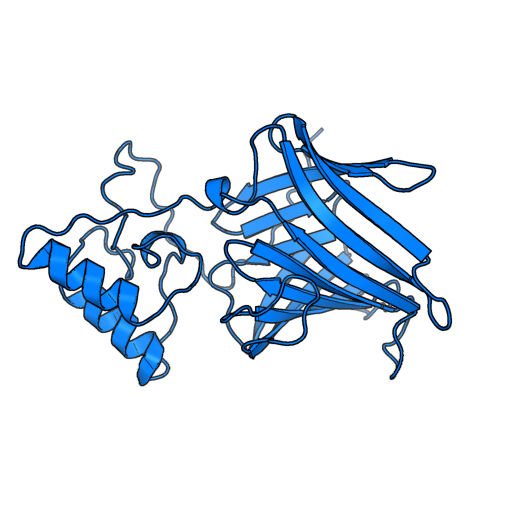31 1.00 89.69 87 LEU A O 1
ATOM 690 N N . ASN A 1 88 ? -7.164 2.175 18.355 1.00 87.69 88 ASN A N 1
ATOM 691 C CA . ASN A 1 88 ? -5.808 2.500 17.971 1.00 87.69 88 ASN A CA 1
ATOM 692 C C . ASN A 1 88 ? -5.784 2.643 16.454 1.00 87.69 88 ASN A C 1
ATOM 694 O O . ASN A 1 88 ? -5.853 1.651 15.746 1.00 87.69 88 ASN A O 1
ATOM 698 N N . CYS A 1 89 ? -5.719 3.871 15.965 1.00 78.94 89 CYS A N 1
ATOM 699 C CA . CYS A 1 89 ? -5.582 4.118 14.538 1.00 78.94 89 CYS A CA 1
ATOM 700 C C . CYS A 1 89 ? -4.136 4.468 14.226 1.00 78.94 89 CYS A C 1
ATOM 702 O O . CYS A 1 89 ? -3.502 5.237 14.954 1.00 78.94 89 CYS A O 1
ATOM 704 N N . ARG A 1 90 ? -3.637 3.933 13.113 1.00 75.00 90 ARG A N 1
ATOM 705 C CA . ARG A 1 90 ? -2.385 4.388 12.509 1.00 75.00 90 ARG A CA 1
ATOM 706 C C . ARG A 1 90 ? -2.600 5.671 11.729 1.00 75.00 90 ARG A C 1
ATOM 708 O O . ARG A 1 90 ? -3.710 6.013 11.333 1.00 75.00 90 ARG A O 1
ATOM 715 N N . ASN A 1 91 ? -1.509 6.369 11.467 1.00 70.00 91 ASN A N 1
ATOM 716 C CA . ASN A 1 91 ? -1.443 7.350 10.402 1.00 70.00 91 ASN A CA 1
ATOM 717 C C . ASN A 1 91 ? -0.920 6.677 9.124 1.00 70.00 91 ASN A C 1
ATOM 719 O O . ASN A 1 91 ? -0.112 5.758 9.193 1.00 70.00 91 ASN A O 1
ATOM 723 N N . ILE A 1 92 ? -1.271 7.201 7.951 1.00 67.94 92 ILE A N 1
ATOM 724 C CA . ILE A 1 92 ? -0.666 6.791 6.671 1.00 67.94 92 ILE A CA 1
ATOM 725 C C . ILE A 1 92 ? 0.875 6.845 6.669 1.00 67.94 92 ILE A C 1
ATOM 727 O O . ILE A 1 92 ? 1.538 6.090 5.963 1.00 67.94 92 ILE A O 1
ATOM 731 N N . LYS A 1 93 ? 1.461 7.700 7.515 1.00 64.38 93 LYS A N 1
ATOM 732 C CA . LYS A 1 93 ? 2.910 7.787 7.766 1.00 64.38 93 LYS A CA 1
ATOM 733 C C . LYS A 1 93 ? 3.506 6.598 8.530 1.00 64.38 93 LYS A C 1
ATOM 735 O O . LYS A 1 93 ? 4.729 6.493 8.599 1.00 64.38 93 LYS A O 1
ATOM 740 N N . ASP A 1 94 ? 2.672 5.770 9.150 1.00 61.25 94 ASP A N 1
ATOM 741 C CA . ASP A 1 94 ? 3.095 4.560 9.857 1.00 61.25 94 ASP A CA 1
ATOM 742 C C . ASP A 1 94 ? 3.173 3.366 8.890 1.00 61.25 94 ASP A C 1
ATOM 744 O O . ASP A 1 94 ? 4.102 2.566 8.984 1.00 61.25 94 ASP A O 1
ATOM 748 N N . ASP A 1 95 ? 2.268 3.308 7.907 1.00 60.25 95 ASP A N 1
ATOM 749 C CA . ASP A 1 95 ? 2.207 2.248 6.889 1.00 60.25 95 ASP A CA 1
ATOM 750 C C . ASP A 1 95 ? 3.205 2.437 5.741 1.00 60.25 95 ASP A C 1
ATOM 752 O O . ASP A 1 95 ? 3.681 1.460 5.159 1.00 60.25 95 ASP A O 1
ATOM 756 N N . PHE A 1 96 ? 3.547 3.685 5.410 1.00 69.38 96 PHE A N 1
ATOM 757 C CA . PHE A 1 96 ? 4.709 3.980 4.580 1.00 69.38 96 PHE A CA 1
ATOM 758 C C . PHE A 1 96 ? 5.840 4.500 5.461 1.00 69.38 96 PHE A C 1
ATOM 760 O O . PHE A 1 96 ? 5.745 5.599 6.006 1.00 69.38 96 PHE A O 1
ATOM 767 N N . PRO A 1 97 ? 6.932 3.742 5.612 1.00 66.38 97 PRO A N 1
ATOM 768 C CA . PRO A 1 97 ? 7.977 4.078 6.550 1.00 66.38 97 PRO A CA 1
ATOM 769 C C . PRO A 1 97 ? 8.684 5.376 6.170 1.00 66.38 97 PRO A C 1
ATOM 771 O O . PRO A 1 97 ? 9.373 5.459 5.159 1.00 66.38 97 PRO A O 1
ATOM 774 N N . LEU A 1 98 ? 8.550 6.385 7.028 1.00 66.31 98 LEU A N 1
ATOM 775 C CA . LEU A 1 98 ? 9.303 7.643 6.933 1.00 66.31 98 LEU A CA 1
ATOM 776 C C . LEU A 1 98 ? 10.481 7.697 7.915 1.00 66.31 98 LEU A C 1
ATOM 778 O O . LEU A 1 98 ? 11.236 8.670 7.959 1.00 66.31 98 LEU A O 1
ATOM 782 N N . THR A 1 99 ? 10.639 6.660 8.740 1.00 75.00 99 THR A N 1
ATOM 783 C CA . THR A 1 99 ? 11.755 6.534 9.680 1.00 75.00 99 THR A CA 1
ATOM 784 C C . THR A 1 99 ? 12.899 5.753 9.059 1.00 75.00 99 THR A C 1
ATOM 786 O O . THR A 1 99 ? 12.670 4.807 8.322 1.00 75.00 99 THR A O 1
ATOM 789 N N . LYS A 1 100 ? 14.143 6.097 9.399 1.00 83.88 100 LYS A N 1
ATOM 790 C CA . LYS A 1 100 ? 15.329 5.412 8.875 1.00 83.88 100 LYS A CA 1
ATOM 791 C C . LYS A 1 100 ? 15.314 3.915 9.203 1.00 83.88 100 LYS A C 1
ATOM 793 O O . LYS A 1 100 ? 15.186 3.543 10.371 1.00 83.88 100 LYS A O 1
ATOM 798 N N . GLY A 1 101 ? 15.526 3.067 8.199 1.00 85.88 101 GLY A N 1
ATOM 799 C CA . GLY A 1 101 ? 15.490 1.617 8.381 1.00 85.88 101 GLY A CA 1
ATOM 800 C C . GLY A 1 101 ? 15.476 0.830 7.077 1.00 85.88 101 GLY A C 1
ATOM 801 O O . GLY A 1 101 ? 15.513 1.399 5.992 1.00 85.88 101 GLY A O 1
ATOM 802 N N . TYR A 1 102 ? 15.435 -0.491 7.201 1.00 87.69 102 TYR A N 1
ATOM 803 C CA . TYR A 1 102 ? 15.229 -1.421 6.095 1.00 87.69 102 TYR A CA 1
ATOM 804 C C . TYR A 1 102 ? 13.788 -1.915 6.138 1.00 87.69 102 TYR A C 1
ATOM 806 O O . TYR A 1 102 ? 13.328 -2.307 7.209 1.00 87.69 102 TYR A O 1
ATOM 814 N N . TYR A 1 103 ? 13.103 -1.886 4.994 1.00 90.00 103 TYR A N 1
ATOM 815 C CA . TYR A 1 103 ? 11.652 -2.052 4.956 1.00 90.00 103 TYR A CA 1
ATOM 816 C C . TYR A 1 103 ? 11.168 -3.100 3.990 1.00 90.00 103 TYR A C 1
ATOM 818 O O . TYR A 1 103 ? 10.241 -3.818 4.342 1.00 90.00 103 TYR A O 1
ATOM 826 N N . TRP A 1 104 ? 11.793 -3.219 2.823 1.00 94.88 104 TRP A N 1
ATOM 827 C CA . TRP A 1 104 ? 11.387 -4.207 1.835 1.00 94.88 104 TRP A CA 1
ATOM 828 C C . TRP A 1 104 ? 12.583 -4.840 1.164 1.00 94.88 104 TRP A C 1
ATOM 830 O O . TRP A 1 104 ? 13.626 -4.208 0.978 1.00 94.88 104 TRP A O 1
ATOM 840 N N . LYS A 1 105 ? 12.391 -6.078 0.735 1.00 97.12 105 LYS A N 1
ATOM 841 C CA . LYS A 1 105 ? 13.310 -6.777 -0.144 1.00 97.12 105 LYS A CA 1
ATOM 842 C C . LYS A 1 105 ? 12.541 -7.546 -1.187 1.00 97.12 105 LYS A C 1
ATOM 844 O O . LYS A 1 105 ? 11.602 -8.273 -0.866 1.00 97.12 105 LYS A O 1
ATOM 849 N N . TYR A 1 106 ? 12.987 -7.381 -2.419 1.00 97.81 106 TYR A N 1
ATOM 850 C CA . TYR A 1 106 ? 12.357 -7.944 -3.595 1.00 97.81 106 TYR A CA 1
ATOM 851 C C . TYR A 1 106 ? 13.343 -8.825 -4.339 1.00 97.81 106 TYR A C 1
ATOM 853 O O . TYR A 1 106 ? 14.509 -8.453 -4.473 1.00 97.81 106 TYR A O 1
ATOM 861 N N . ASP A 1 107 ? 12.856 -9.931 -4.883 1.00 97.44 107 ASP A N 1
ATOM 862 C CA . ASP A 1 107 ? 13.532 -10.580 -5.998 1.00 97.44 107 ASP A CA 1
ATOM 863 C C . ASP A 1 107 ? 12.979 -9.999 -7.302 1.00 97.44 107 ASP A C 1
ATOM 865 O O . ASP A 1 107 ? 11.766 -9.868 -7.490 1.00 97.44 107 ASP A O 1
ATOM 869 N N . ARG A 1 108 ? 13.893 -9.602 -8.187 1.00 96.69 108 ARG A N 1
ATOM 870 C CA . ARG A 1 108 ? 13.619 -9.012 -9.497 1.00 96.69 108 ARG A CA 1
ATOM 871 C C . ARG A 1 108 ? 14.013 -10.005 -10.581 1.00 96.69 108 ARG A C 1
ATOM 873 O O . ARG A 1 108 ? 15.087 -10.598 -10.517 1.00 96.69 108 ARG A O 1
ATOM 880 N N . TYR A 1 109 ? 13.185 -10.135 -11.607 1.00 96.12 109 TYR A N 1
ATOM 881 C CA . TYR A 1 109 ? 13.357 -11.081 -12.707 1.00 96.12 109 TYR A CA 1
ATOM 882 C C . TYR A 1 109 ? 13.195 -10.363 -14.045 1.00 96.12 109 TYR A C 1
ATOM 884 O O . TYR A 1 109 ? 12.365 -9.466 -14.174 1.00 96.12 109 TYR A O 1
ATOM 892 N N . LEU A 1 110 ? 13.955 -10.795 -15.051 1.00 94.62 110 LEU A N 1
ATOM 893 C CA . LEU A 1 110 ? 13.740 -10.429 -16.453 1.00 94.62 110 LEU A CA 1
ATOM 894 C C . LEU A 1 110 ? 13.143 -11.619 -17.203 1.00 94.62 110 LEU A C 1
ATOM 896 O O . LEU A 1 110 ? 13.374 -12.770 -16.818 1.00 94.62 110 LEU A O 1
ATOM 900 N N . THR A 1 111 ? 12.417 -11.373 -18.294 1.00 91.88 111 THR A N 1
ATOM 901 C CA . THR A 1 111 ? 11.813 -12.454 -19.086 1.00 91.88 111 THR A CA 1
ATOM 902 C C . THR A 1 111 ? 12.820 -13.552 -19.428 1.00 91.88 111 THR A C 1
ATOM 904 O O . THR A 1 111 ? 13.885 -13.303 -19.994 1.00 91.88 111 THR A O 1
ATOM 907 N N . GLY A 1 112 ? 12.457 -14.798 -19.115 1.00 85.44 112 GLY A N 1
ATOM 908 C CA . GLY A 1 112 ? 13.270 -15.975 -19.428 1.00 85.44 112 GLY A CA 1
ATOM 909 C C . GLY A 1 112 ? 14.541 -16.125 -18.585 1.00 85.44 112 GLY A C 1
ATOM 910 O O . GLY A 1 112 ? 15.380 -16.956 -18.930 1.00 85.44 112 GLY A O 1
ATOM 911 N N . SER A 1 113 ? 14.685 -15.347 -17.510 1.00 82.94 113 SER A N 1
ATOM 912 C CA . SER A 1 113 ? 15.784 -15.451 -16.546 1.00 82.94 113 SER A CA 1
ATOM 913 C C . SER A 1 113 ? 15.307 -16.040 -15.215 1.00 82.94 113 SER A C 1
ATOM 915 O O . SER A 1 113 ? 14.130 -15.937 -14.869 1.00 82.94 113 SER A O 1
ATOM 917 N N . ASP A 1 114 ? 16.240 -16.621 -14.457 1.00 83.19 114 ASP A N 1
ATOM 918 C CA . ASP A 1 114 ? 16.076 -16.817 -13.011 1.00 83.19 114 ASP A CA 1
ATOM 919 C C . ASP A 1 114 ? 16.137 -15.445 -12.292 1.00 83.19 114 ASP A C 1
ATOM 921 O O . ASP A 1 114 ? 16.019 -14.398 -12.934 1.00 83.19 114 ASP A O 1
ATOM 925 N N . ILE A 1 115 ? 16.324 -15.423 -10.966 1.00 86.81 115 ILE A N 1
ATOM 926 C CA . ILE A 1 115 ? 16.494 -14.171 -10.206 1.00 86.81 115 ILE A CA 1
ATOM 927 C C . ILE A 1 115 ? 17.606 -13.335 -10.855 1.00 86.81 115 ILE A C 1
ATOM 929 O O . ILE A 1 115 ? 18.762 -13.758 -10.917 1.00 86.81 115 ILE A O 1
ATOM 933 N N . TYR A 1 116 ? 17.231 -12.157 -11.353 1.00 92.31 116 TYR A N 1
ATOM 934 C CA . TYR A 1 116 ? 18.126 -11.208 -12.002 1.00 92.31 116 TYR A CA 1
ATOM 935 C C . TYR A 1 116 ? 18.844 -10.338 -10.967 1.00 92.31 116 TYR A C 1
ATOM 937 O O . TYR A 1 116 ? 20.047 -10.120 -11.083 1.00 92.31 116 TYR A O 1
ATOM 945 N N . ASP A 1 117 ? 18.120 -9.875 -9.943 1.00 95.94 117 ASP A N 1
ATOM 946 C CA . ASP A 1 117 ? 18.683 -9.122 -8.820 1.00 95.94 117 ASP A CA 1
ATOM 947 C C . ASP A 1 117 ? 17.847 -9.315 -7.546 1.00 95.94 117 ASP A C 1
ATOM 949 O O . ASP A 1 117 ? 16.666 -9.655 -7.618 1.00 95.94 117 ASP A O 1
ATOM 953 N N . THR A 1 118 ? 18.443 -9.041 -6.389 1.00 96.69 118 THR A N 1
ATOM 954 C CA . THR A 1 118 ? 17.735 -8.929 -5.111 1.00 96.69 118 THR A CA 1
ATOM 955 C C . THR A 1 118 ? 17.862 -7.490 -4.627 1.00 96.69 118 THR A C 1
ATOM 957 O O . THR A 1 118 ? 18.941 -7.045 -4.232 1.00 96.69 118 THR A O 1
ATOM 960 N N . VAL A 1 119 ? 16.749 -6.762 -4.644 1.00 97.38 119 VAL A N 1
ATOM 961 C CA . VAL A 1 119 ? 16.707 -5.321 -4.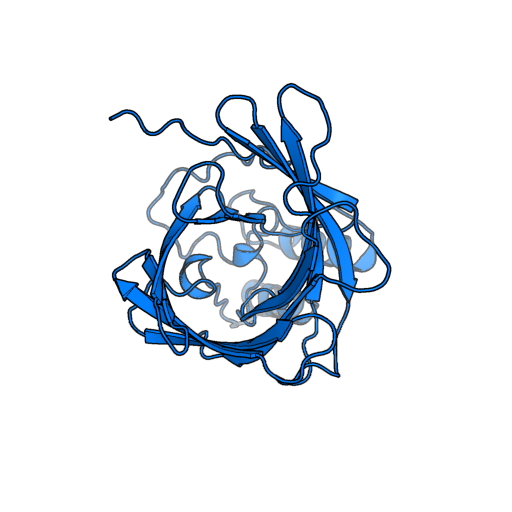384 1.00 97.38 119 VAL A CA 1
ATOM 962 C C . VAL A 1 119 ? 16.293 -5.062 -2.944 1.00 97.38 119 VAL A C 1
ATOM 964 O O . VAL A 1 119 ? 15.237 -5.516 -2.505 1.00 97.38 119 VAL A O 1
ATOM 967 N N . LEU A 1 120 ? 17.110 -4.307 -2.210 1.00 96.56 120 LEU A N 1
ATOM 968 C CA . LEU A 1 120 ? 16.798 -3.861 -0.850 1.00 96.56 120 LEU A CA 1
ATOM 969 C C . LEU A 1 120 ? 16.256 -2.438 -0.892 1.00 96.56 120 LEU A C 1
ATOM 971 O O . LEU A 1 120 ? 16.866 -1.564 -1.500 1.00 96.56 120 LEU A O 1
ATOM 975 N N . VAL A 1 121 ? 15.149 -2.186 -0.201 1.00 94.00 121 VAL A N 1
ATOM 976 C CA . VAL A 1 121 ? 14.583 -0.846 -0.062 1.00 94.00 121 VAL A CA 1
ATOM 977 C C . VAL A 1 121 ? 14.707 -0.399 1.385 1.00 94.00 121 VAL A C 1
ATOM 979 O O . VAL A 1 121 ? 14.180 -1.017 2.318 1.00 94.00 121 VAL A O 1
ATOM 982 N N . THR A 1 122 ? 15.442 0.690 1.561 1.00 92.44 122 THR A N 1
ATOM 983 C CA . THR A 1 122 ? 15.710 1.309 2.858 1.00 92.44 122 THR A CA 1
ATOM 984 C C . THR A 1 122 ? 15.236 2.748 2.858 1.00 92.44 122 THR A C 1
ATOM 986 O O . THR A 1 122 ? 15.271 3.396 1.821 1.00 92.44 122 THR A O 1
ATOM 989 N N . VAL A 1 123 ? 14.876 3.276 4.017 1.00 87.62 123 VAL A N 1
ATOM 990 C CA . VAL A 1 123 ? 14.688 4.714 4.211 1.00 87.62 123 VAL A CA 1
ATOM 991 C C . VAL A 1 123 ? 16.022 5.285 4.677 1.00 87.62 123 VAL A C 1
ATOM 993 O O . VAL A 1 123 ? 16.496 4.936 5.765 1.00 87.62 123 VAL A O 1
ATOM 996 N N . SER A 1 124 ? 16.662 6.096 3.837 1.00 78.19 124 SER A N 1
ATOM 997 C CA . SER A 1 124 ? 17.966 6.729 4.094 1.00 78.19 124 SER A CA 1
ATOM 998 C C . SER A 1 124 ? 17.818 7.925 5.033 1.00 78.19 124 SER A C 1
ATOM 1000 O O . SER A 1 124 ? 18.534 7.991 6.043 1.00 78.19 124 SER A O 1
ATOM 1002 N N . ASP A 1 125 ? 16.850 8.787 4.718 1.00 74.81 125 ASP A N 1
ATOM 1003 C CA . ASP A 1 125 ? 16.449 10.012 5.409 1.00 74.81 125 ASP A CA 1
ATOM 1004 C C . ASP A 1 125 ? 14.914 10.183 5.374 1.00 74.81 125 ASP A C 1
ATOM 1006 O O . ASP A 1 125 ? 14.195 9.395 4.760 1.00 74.81 125 ASP A O 1
ATOM 1010 N N . TYR A 1 126 ? 14.385 11.179 6.093 1.00 73.69 126 TYR A N 1
ATOM 1011 C CA . TYR A 1 126 ? 12.938 11.425 6.155 1.00 73.69 126 TYR A CA 1
ATOM 1012 C C . TYR A 1 126 ? 12.383 11.670 4.744 1.00 73.69 126 TYR A C 1
ATOM 1014 O O . TYR A 1 126 ? 12.892 12.549 4.051 1.00 73.69 126 TYR A O 1
ATOM 1022 N N . ASN A 1 127 ? 11.337 10.932 4.355 1.00 77.44 127 ASN A N 1
ATOM 1023 C CA . ASN A 1 127 ? 10.703 10.993 3.029 1.00 77.44 127 ASN A CA 1
ATOM 1024 C C . ASN A 1 127 ? 11.573 10.523 1.844 1.00 77.44 127 ASN A C 1
ATOM 1026 O O . ASN A 1 127 ? 11.267 10.863 0.705 1.00 77.44 127 ASN A O 1
ATOM 1030 N N . GLU A 1 128 ? 12.621 9.723 2.056 1.00 86.25 128 GLU A N 1
ATOM 1031 C CA . GLU A 1 128 ? 13.455 9.216 0.957 1.00 86.25 128 GLU A CA 1
ATOM 1032 C C . GLU A 1 128 ? 13.665 7.697 1.038 1.00 86.25 128 GLU A C 1
ATOM 1034 O O . GLU A 1 128 ? 14.198 7.169 2.016 1.00 86.25 128 GLU A O 1
ATOM 1039 N N . LEU A 1 129 ? 13.266 6.986 -0.019 1.00 89.44 129 LEU A N 1
ATOM 1040 C CA . LEU A 1 129 ? 13.510 5.561 -0.217 1.00 89.44 129 LEU A CA 1
ATOM 1041 C C . LEU A 1 129 ? 14.741 5.352 -1.090 1.00 89.44 129 LEU A C 1
ATOM 1043 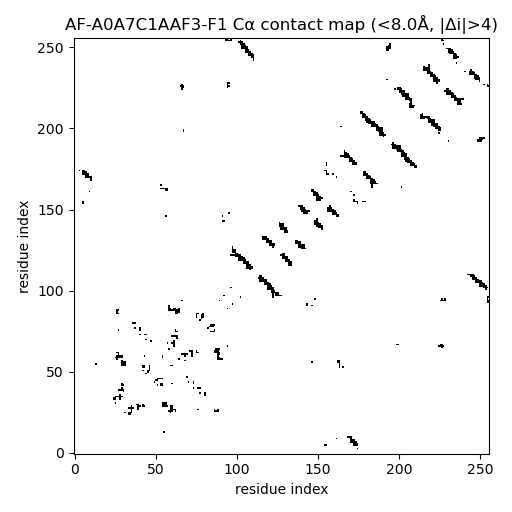O O . LEU A 1 129 ? 14.767 5.766 -2.239 1.00 89.44 129 LEU A O 1
ATOM 1047 N N . THR A 1 130 ? 15.724 4.614 -0.601 1.00 92.38 130 THR A N 1
ATOM 1048 C CA . THR A 1 130 ? 16.842 4.122 -1.407 1.00 92.38 130 THR A CA 1
ATOM 1049 C C . THR A 1 130 ? 16.585 2.679 -1.828 1.00 92.38 130 THR A C 1
ATOM 1051 O O . THR A 1 130 ? 16.512 1.787 -0.981 1.00 92.38 130 THR A O 1
ATOM 1054 N N . TYR A 1 131 ? 16.494 2.450 -3.137 1.00 93.75 131 TYR A N 1
ATOM 1055 C CA . TYR A 1 131 ? 16.493 1.138 -3.779 1.00 93.75 131 TYR A CA 1
ATOM 1056 C C . TYR A 1 131 ? 17.940 0.749 -4.067 1.00 93.75 131 TYR A C 1
ATOM 1058 O O . TYR A 1 131 ? 18.624 1.424 -4.834 1.00 93.75 131 TYR A O 1
ATOM 1066 N N . ILE A 1 132 ? 18.417 -0.319 -3.441 1.00 95.94 132 ILE A N 1
ATOM 1067 C CA . ILE A 1 132 ? 19.793 -0.802 -3.534 1.00 95.94 132 ILE A CA 1
ATOM 1068 C C . ILE A 1 132 ? 19.791 -2.075 -4.376 1.00 95.94 132 ILE A C 1
ATOM 1070 O O . ILE A 1 132 ? 19.225 -3.090 -3.968 1.00 95.94 132 ILE A O 1
ATOM 1074 N N . TYR A 1 133 ? 20.433 -1.993 -5.534 1.00 96.25 133 TYR A N 1
ATOM 1075 C CA . TYR A 1 133 ? 20.672 -3.081 -6.477 1.00 96.25 133 TYR A CA 1
ATOM 1076 C C . TYR A 1 133 ? 22.057 -3.689 -6.234 1.00 96.25 133 TYR A C 1
ATOM 1078 O O . TYR A 1 133 ? 22.866 -3.162 -5.463 1.00 96.25 133 TYR A O 1
ATOM 1086 N N . SER A 1 134 ? 22.364 -4.787 -6.920 1.00 94.81 134 SER A N 1
ATOM 1087 C CA . SER A 1 134 ? 23.674 -5.444 -6.813 1.00 94.81 134 SER A CA 1
ATOM 1088 C C . SER A 1 134 ? 24.863 -4.555 -7.217 1.00 94.81 134 SER A C 1
ATOM 1090 O O . SER A 1 134 ? 25.953 -4.703 -6.657 1.00 94.81 134 SER A O 1
ATOM 1092 N N . ASP A 1 135 ? 24.673 -3.629 -8.162 1.00 94.25 135 ASP A N 1
ATOM 1093 C CA . ASP A 1 135 ? 25.731 -2.790 -8.742 1.00 94.25 135 ASP A CA 1
ATOM 1094 C C . ASP A 1 135 ? 25.495 -1.274 -8.611 1.00 94.25 135 ASP A C 1
ATOM 1096 O O . ASP A 1 135 ? 26.359 -0.474 -8.984 1.00 94.25 135 ASP A O 1
ATOM 1100 N N . SER A 1 136 ? 24.340 -0.865 -8.089 1.00 95.50 136 SER A N 1
ATOM 1101 C CA . SER A 1 136 ? 23.876 0.522 -8.118 1.00 95.50 136 SER A CA 1
ATOM 1102 C C . SER A 1 136 ? 22.834 0.809 -7.034 1.00 95.50 136 SER A C 1
ATOM 1104 O O . SER A 1 136 ? 22.359 -0.086 -6.337 1.00 95.50 136 SER A O 1
ATOM 1106 N N . SER A 1 137 ? 22.471 2.079 -6.865 1.00 94.00 137 SER A N 1
ATOM 1107 C CA . SER A 1 137 ? 21.356 2.483 -6.010 1.00 94.00 137 SER A CA 1
ATOM 1108 C C . SER A 1 137 ? 20.606 3.665 -6.608 1.00 94.00 137 SER A C 1
ATOM 1110 O O . SER A 1 137 ? 21.197 4.497 -7.298 1.00 94.00 137 SER A O 1
ATOM 1112 N N . VAL A 1 138 ? 19.309 3.741 -6.323 1.00 91.88 138 VAL A N 1
ATOM 1113 C CA . VAL A 1 138 ? 18.416 4.816 -6.762 1.00 91.88 138 VAL A CA 1
ATOM 1114 C C . VAL A 1 138 ? 17.619 5.303 -5.557 1.00 91.88 138 VAL A C 1
ATOM 1116 O O . VAL A 1 138 ? 16.870 4.536 -4.957 1.00 91.88 138 VAL A O 1
ATOM 1119 N N . GLU A 1 139 ? 17.787 6.568 -5.197 1.00 90.25 139 GLU A N 1
ATOM 1120 C CA . GLU A 1 139 ? 16.933 7.262 -4.221 1.00 90.25 139 GLU A CA 1
ATOM 1121 C C . GLU A 1 139 ? 15.577 7.574 -4.868 1.00 90.25 139 GLU A C 1
ATOM 1123 O O . GLU A 1 139 ? 15.524 7.645 -6.086 1.00 90.25 139 GLU A O 1
ATOM 1128 N N . LYS A 1 140 ? 14.490 7.689 -4.099 1.00 88.38 140 LYS A N 1
ATOM 1129 C CA . LYS A 1 140 ? 13.133 8.093 -4.509 1.00 88.38 140 LYS A CA 1
ATOM 1130 C C . LYS A 1 140 ? 12.509 8.911 -3.389 1.00 88.38 140 LYS A C 1
ATOM 1132 O O . LYS A 1 140 ? 12.548 8.484 -2.239 1.00 88.38 140 LYS A O 1
ATOM 1137 N N . ASN A 1 141 ? 11.892 10.041 -3.713 1.00 85.69 141 ASN A N 1
ATOM 1138 C CA . ASN A 1 141 ? 11.147 10.822 -2.729 1.00 85.69 141 ASN A CA 1
ATOM 1139 C C . ASN A 1 141 ? 9.807 10.151 -2.435 1.00 85.69 141 ASN A C 1
ATOM 1141 O O . ASN A 1 141 ? 9.199 9.550 -3.325 1.00 85.69 141 ASN A O 1
ATOM 1145 N N . VAL A 1 142 ? 9.360 10.281 -1.191 1.00 82.06 142 VAL A N 1
ATOM 1146 C CA . VAL A 1 142 ? 8.040 9.878 -0.723 1.00 82.06 142 VAL A CA 1
ATOM 1147 C C . VAL A 1 142 ? 7.332 11.085 -0.154 1.00 82.06 142 VAL A C 1
ATOM 1149 O O . VAL A 1 142 ? 7.753 11.635 0.859 1.00 82.06 142 VAL A O 1
ATOM 1152 N N . ASP A 1 143 ? 6.216 11.450 -0.761 1.00 79.44 143 ASP A N 1
ATOM 1153 C CA . ASP A 1 143 ? 5.326 12.464 -0.218 1.00 79.44 143 ASP A CA 1
ATOM 1154 C C . ASP A 1 143 ? 3.970 11.849 0.086 1.00 79.44 143 ASP A C 1
ATOM 1156 O O . ASP A 1 143 ? 3.517 10.924 -0.583 1.00 79.44 143 ASP A O 1
ATOM 1160 N N . ILE A 1 144 ? 3.318 12.364 1.126 1.00 75.75 144 ILE A N 1
ATOM 1161 C CA . ILE A 1 144 ? 1.974 11.939 1.494 1.00 75.75 144 ILE A CA 1
ATOM 1162 C C . ILE A 1 144 ? 1.100 13.176 1.605 1.00 75.75 144 ILE A C 1
ATOM 1164 O O . ILE A 1 144 ? 1.330 14.037 2.459 1.00 75.75 144 ILE A O 1
ATOM 1168 N N . ILE A 1 145 ? 0.115 13.273 0.717 1.00 72.81 145 ILE A N 1
ATOM 1169 C CA . ILE A 1 145 ? -0.770 14.431 0.588 1.00 72.81 145 ILE A CA 1
ATOM 1170 C C . ILE A 1 145 ? -2.185 13.904 0.374 1.00 72.81 145 ILE A C 1
ATOM 1172 O O . ILE A 1 145 ? -2.406 13.117 -0.539 1.00 72.81 145 ILE A O 1
ATOM 1176 N N . ASN A 1 146 ? -3.137 14.349 1.200 1.00 67.69 146 ASN A N 1
ATOM 1177 C CA . ASN A 1 146 ? -4.553 13.964 1.107 1.00 67.69 146 ASN A CA 1
ATOM 1178 C C . ASN A 1 146 ? -4.772 12.442 1.050 1.00 67.69 146 ASN A C 1
ATOM 1180 O O . ASN A 1 146 ? -5.536 11.964 0.222 1.00 67.69 146 ASN A O 1
ATOM 1184 N N . GLU A 1 147 ? -4.060 11.697 1.900 1.00 70.75 147 GLU A N 1
ATOM 1185 C CA . GLU A 1 147 ? -4.094 10.224 1.946 1.00 70.75 147 GLU A CA 1
ATOM 1186 C C 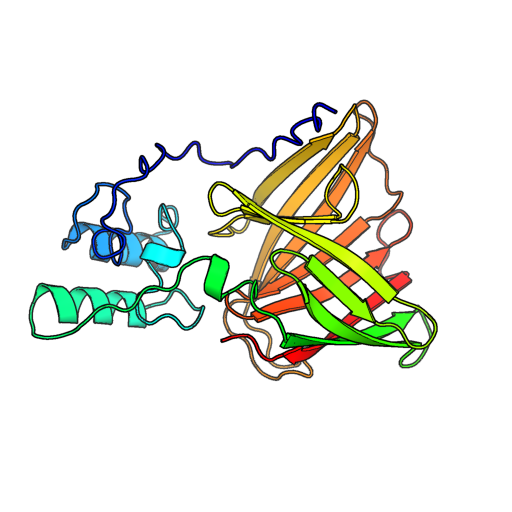. GLU A 1 147 ? -3.634 9.514 0.666 1.00 70.75 147 GLU A C 1
ATOM 1188 O O . GLU A 1 147 ? -3.761 8.300 0.556 1.00 70.75 147 GLU A O 1
ATOM 1193 N N . MET A 1 148 ? -3.024 10.243 -0.268 1.00 79.06 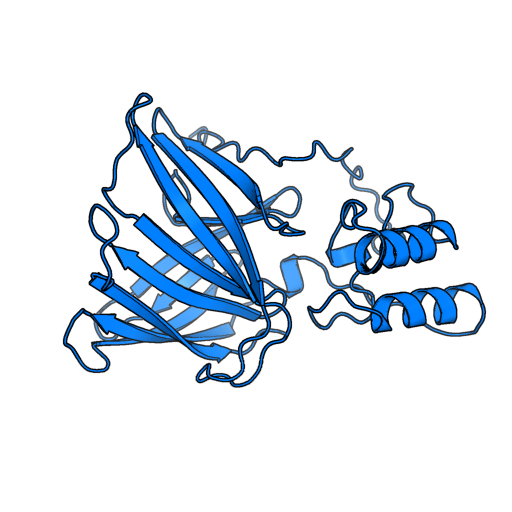148 MET A N 1
ATOM 1194 C CA . MET A 1 148 ? -2.310 9.650 -1.387 1.00 79.06 148 MET A CA 1
ATOM 1195 C C . MET A 1 148 ? -0.821 9.575 -1.061 1.00 79.06 148 MET A C 1
ATOM 1197 O O . MET A 1 148 ? -0.227 10.557 -0.600 1.00 79.06 148 MET A O 1
ATOM 1201 N N . VAL A 1 149 ? -0.216 8.417 -1.311 1.00 82.19 149 VAL A N 1
ATOM 1202 C CA . VAL A 1 149 ? 1.234 8.214 -1.213 1.00 82.19 149 VAL A CA 1
ATOM 1203 C C . VAL A 1 149 ? 1.836 8.381 -2.595 1.00 82.19 149 VAL A C 1
ATOM 1205 O O . VAL A 1 149 ? 1.432 7.694 -3.525 1.00 82.19 149 VAL A O 1
ATOM 1208 N N . TYR A 1 150 ? 2.825 9.253 -2.718 1.00 84.62 150 TYR A N 1
ATOM 1209 C CA . TYR A 1 150 ? 3.558 9.527 -3.946 1.00 84.62 150 TYR A CA 1
ATOM 1210 C C . TYR A 1 150 ? 4.978 9.014 -3.782 1.00 84.62 150 TYR A C 1
ATOM 1212 O O . TYR A 1 150 ? 5.635 9.367 -2.808 1.00 84.62 150 TYR A O 1
ATOM 1220 N N . VAL A 1 151 ? 5.466 8.212 -4.726 1.00 86.75 151 VAL A N 1
ATOM 1221 C CA . VAL A 1 151 ? 6.834 7.687 -4.733 1.00 86.75 151 VAL A CA 1
ATOM 1222 C C . VAL A 1 151 ? 7.484 7.973 -6.085 1.00 86.75 151 VAL A C 1
ATOM 1224 O O . VAL A 1 151 ? 7.005 7.508 -7.121 1.00 86.75 151 VAL A O 1
ATOM 1227 N N . GLY A 1 152 ? 8.598 8.710 -6.102 1.00 84.06 152 GLY A N 1
ATOM 1228 C CA . GLY A 1 152 ? 9.304 9.020 -7.348 1.00 84.06 152 GLY A CA 1
ATOM 1229 C C . GLY A 1 152 ? 10.439 10.040 -7.233 1.00 84.06 152 GLY A C 1
ATOM 1230 O O . GLY A 1 152 ? 10.654 10.665 -6.198 1.00 84.06 152 GLY A O 1
ATOM 1231 N N . ASN A 1 153 ? 11.189 10.198 -8.326 1.00 69.94 153 ASN A N 1
ATOM 1232 C CA . ASN A 1 153 ? 12.327 11.130 -8.433 1.00 69.94 153 ASN A CA 1
ATOM 1233 C C . ASN A 1 153 ? 12.063 12.365 -9.278 1.00 69.94 153 ASN A C 1
ATOM 1235 O O . ASN A 1 153 ? 12.711 13.397 -9.110 1.00 69.94 153 ASN A O 1
ATOM 1239 N N . TYR A 1 154 ? 11.151 12.225 -10.226 1.00 63.72 154 TYR A N 1
ATOM 1240 C CA . TYR A 1 154 ? 10.807 13.230 -11.207 1.00 63.72 154 TYR A CA 1
ATOM 1241 C C . TYR A 1 154 ? 9.292 13.288 -11.277 1.00 63.72 154 TYR A C 1
ATOM 1243 O O . TYR A 1 154 ? 8.614 12.328 -10.915 1.00 63.72 154 TYR A O 1
ATOM 1251 N N . THR A 1 155 ? 8.770 14.421 -11.720 1.00 57.16 155 THR A N 1
ATOM 1252 C CA . THR A 1 155 ? 7.403 14.460 -12.211 1.00 57.16 155 THR A CA 1
ATOM 1253 C C . THR A 1 155 ? 7.414 13.872 -13.634 1.00 57.16 155 THR A C 1
ATOM 1255 O O . THR A 1 155 ? 8.367 14.133 -14.382 1.00 57.16 155 THR A O 1
ATOM 1258 N N . PRO A 1 156 ? 6.431 13.029 -13.989 1.00 59.91 156 PRO A N 1
ATOM 1259 C CA . PRO A 1 156 ? 5.385 12.476 -13.123 1.00 59.91 156 PRO A CA 1
ATOM 1260 C C . PRO A 1 156 ? 5.939 11.406 -12.161 1.00 59.91 156 PRO A C 1
ATOM 1262 O O . PRO A 1 156 ? 6.872 10.673 -12.489 1.00 59.91 156 PRO A O 1
ATOM 1265 N N . MET A 1 157 ? 5.344 11.325 -10.967 1.00 69.56 157 MET A N 1
ATOM 1266 C CA . MET A 1 157 ? 5.727 10.349 -9.938 1.00 69.56 157 MET A CA 1
ATOM 1267 C C . MET A 1 157 ? 5.538 8.912 -10.448 1.00 69.56 157 MET A C 1
ATOM 1269 O O . MET A 1 157 ? 4.608 8.632 -11.197 1.00 69.56 157 MET A O 1
ATOM 1273 N N . GLU A 1 158 ? 6.417 7.995 -10.040 1.00 79.38 158 GLU A N 1
ATOM 1274 C CA . GLU A 1 158 ? 6.484 6.636 -10.601 1.00 79.38 158 GLU A CA 1
ATOM 1275 C C . GLU A 1 158 ? 5.398 5.708 -10.048 1.00 79.38 158 GLU A C 1
ATOM 1277 O O . GLU A 1 158 ? 4.877 4.856 -10.774 1.00 79.38 158 GLU A O 1
ATOM 1282 N N . PHE A 1 159 ? 5.072 5.878 -8.767 1.00 85.88 159 PHE A N 1
ATOM 1283 C CA . PHE A 1 159 ? 3.968 5.200 -8.106 1.00 85.88 159 PHE A CA 1
ATOM 1284 C C . PHE A 1 159 ? 3.164 6.216 -7.309 1.00 85.88 159 PHE A C 1
ATOM 1286 O O . PHE A 1 159 ? 3.729 7.012 -6.557 1.00 85.88 159 PHE A O 1
ATOM 1293 N N . VAL A 1 160 ? 1.847 6.163 -7.458 1.00 86.81 160 VAL A N 1
ATOM 1294 C CA . VAL A 1 160 ? 0.907 6.869 -6.594 1.00 86.81 160 VAL A CA 1
ATOM 1295 C C . VAL A 1 160 ? -0.077 5.838 -6.066 1.00 86.81 160 VAL A C 1
ATOM 1297 O O . VAL A 1 160 ? -0.481 4.959 -6.816 1.00 86.81 160 VAL A O 1
ATOM 1300 N N . TYR A 1 161 ? -0.414 5.902 -4.783 1.00 87.25 161 TYR A N 1
ATOM 1301 C CA . TYR A 1 161 ? -1.371 5.001 -4.146 1.00 87.25 161 TYR A CA 1
ATOM 1302 C C . TYR A 1 161 ? -2.447 5.827 -3.458 1.00 87.25 161 TYR A C 1
ATOM 1304 O O . TYR A 1 161 ? -2.127 6.621 -2.574 1.00 87.25 161 TYR A O 1
ATOM 1312 N N . ASP A 1 162 ? -3.698 5.642 -3.871 1.00 83.81 162 ASP A N 1
ATOM 1313 C CA . ASP A 1 162 ? -4.855 6.324 -3.296 1.00 83.81 162 ASP A CA 1
ATOM 1314 C C . ASP A 1 162 ? -5.558 5.455 -2.252 1.00 83.81 162 ASP A C 1
ATOM 1316 O O . ASP A 1 162 ? -5.986 4.341 -2.560 1.00 83.81 162 ASP A O 1
ATOM 1320 N N . PHE A 1 163 ? -5.706 5.962 -1.030 1.00 77.94 163 PHE A N 1
ATOM 1321 C CA . PHE A 1 163 ? -6.400 5.261 0.043 1.00 77.94 163 PHE A CA 1
ATOM 1322 C C . PHE A 1 163 ? -7.737 5.938 0.384 1.00 77.94 163 PHE A C 1
ATOM 1324 O O . PHE A 1 163 ? -7.788 7.160 0.519 1.00 77.94 163 PHE A O 1
ATOM 1331 N N . PRO A 1 164 ? -8.818 5.163 0.605 1.00 77.38 164 PRO A N 1
ATOM 1332 C CA . PRO A 1 164 ? -8.942 3.723 0.364 1.00 77.38 164 PRO A CA 1
ATOM 1333 C C . PRO A 1 164 ? -9.055 3.380 -1.132 1.00 77.38 164 PRO A C 1
ATOM 1335 O O . PRO A 1 164 ? -9.843 3.985 -1.864 1.00 77.38 164 PRO A O 1
ATOM 1338 N N . MET A 1 165 ? -8.349 2.331 -1.562 1.00 83.50 165 MET A N 1
ATOM 1339 C CA . MET A 1 165 ? -8.446 1.806 -2.927 1.00 83.50 165 MET A CA 1
ATOM 1340 C C . MET A 1 165 ? -9.818 1.165 -3.184 1.00 83.50 165 MET A C 1
ATOM 1342 O O . MET A 1 165 ? -10.406 0.529 -2.309 1.00 83.50 165 MET A O 1
ATOM 1346 N N . ARG A 1 166 ? -10.337 1.308 -4.411 1.00 80.12 166 ARG A N 1
ATOM 1347 C CA . ARG A 1 166 ? -11.657 0.788 -4.809 1.00 80.12 166 ARG A CA 1
ATOM 1348 C C . ARG A 1 166 ? -11.604 0.123 -6.171 1.00 80.12 166 ARG A C 1
ATOM 1350 O O . ARG A 1 166 ? -11.251 0.771 -7.148 1.00 80.12 166 ARG A O 1
ATOM 1357 N N . VAL A 1 167 ? -12.053 -1.125 -6.253 1.00 86.31 167 VAL A N 1
ATOM 1358 C CA . VAL A 1 167 ? -12.161 -1.846 -7.528 1.00 86.31 167 VAL A CA 1
ATOM 1359 C C . VAL A 1 167 ? -13.066 -1.092 -8.510 1.00 86.31 167 VAL A C 1
ATOM 1361 O O . VAL A 1 167 ? -14.172 -0.688 -8.154 1.00 86.31 167 VAL A O 1
ATOM 1364 N N . ASN A 1 168 ? -12.612 -0.966 -9.758 1.00 86.31 168 ASN A N 1
ATOM 1365 C CA . ASN A 1 168 ? -13.192 -0.174 -10.851 1.00 86.31 168 ASN A CA 1
ATOM 1366 C C . ASN A 1 168 ? -13.073 1.352 -10.706 1.00 86.31 168 ASN A C 1
ATOM 1368 O O . ASN A 1 168 ? -13.649 2.079 -11.517 1.00 86.31 168 ASN A O 1
ATOM 1372 N N . ASN A 1 169 ? -12.315 1.838 -9.725 1.00 87.38 169 ASN A N 1
ATOM 1373 C CA . ASN A 1 169 ? -11.916 3.238 -9.645 1.00 87.38 169 ASN A CA 1
ATOM 1374 C C . ASN A 1 169 ? -10.422 3.377 -9.946 1.00 87.38 169 ASN A C 1
ATOM 1376 O O . ASN A 1 169 ? -9.698 2.398 -10.111 1.00 87.38 169 ASN A O 1
ATOM 1380 N N . GLY A 1 170 ? -9.964 4.618 -10.016 1.00 86.56 170 GLY A N 1
ATOM 1381 C CA . GLY A 1 170 ? -8.587 4.957 -10.302 1.00 86.56 170 GLY A CA 1
ATOM 1382 C C . GLY A 1 170 ? -8.309 6.421 -10.014 1.00 86.56 170 GLY A C 1
ATOM 1383 O O . GLY A 1 170 ? -9.213 7.167 -9.628 1.00 86.56 170 GLY A O 1
ATOM 1384 N N . TRP A 1 171 ? -7.070 6.822 -10.245 1.00 89.00 171 TRP A N 1
ATOM 1385 C CA . TRP A 1 171 ? -6.618 8.203 -10.149 1.00 89.00 171 TRP A CA 1
ATOM 1386 C C . TRP A 1 171 ? -5.750 8.535 -11.358 1.00 89.00 171 TRP A C 1
ATOM 1388 O O . TRP A 1 171 ? -5.215 7.654 -12.037 1.00 89.00 171 TRP A O 1
ATOM 1398 N N . THR A 1 172 ? -5.632 9.828 -11.642 1.00 85.06 172 THR A N 1
ATOM 1399 C CA . THR A 1 172 ? -4.763 10.324 -12.705 1.00 85.06 172 THR A CA 1
ATOM 1400 C C . THR A 1 172 ? -3.708 11.242 -12.139 1.00 85.06 172 THR A C 1
ATOM 1402 O O . THR A 1 172 ? -4.033 12.091 -11.311 1.00 85.06 172 THR A O 1
ATOM 1405 N N . VAL A 1 173 ? -2.474 11.101 -12.614 1.00 80.56 173 VAL A N 1
ATOM 1406 C CA . VAL A 1 173 ? -1.355 11.988 -12.280 1.00 80.56 173 VAL A CA 1
ATOM 1407 C C . VAL A 1 173 ? -0.978 12.757 -13.535 1.00 80.56 173 VAL A C 1
ATOM 1409 O O . VAL A 1 173 ? -0.521 12.167 -14.512 1.00 80.56 173 VAL A O 1
ATOM 1412 N N . GLU A 1 174 ? -1.176 14.071 -13.512 1.00 78.19 174 GLU A N 1
ATOM 1413 C CA . GLU A 1 174 ? -0.835 14.943 -14.635 1.00 78.19 174 GLU A CA 1
ATOM 1414 C C . GLU A 1 174 ? 0.526 15.615 -14.417 1.00 78.19 174 GLU A C 1
ATOM 1416 O O . GLU A 1 174 ? 0.776 16.207 -13.365 1.00 78.19 174 GLU A O 1
ATOM 1421 N N . ASP A 1 175 ? 1.389 15.577 -15.433 1.00 72.81 175 ASP A N 1
ATOM 1422 C CA . ASP A 1 175 ? 2.598 16.396 -15.507 1.00 72.81 175 ASP A CA 1
ATOM 1423 C C . ASP A 1 175 ? 2.889 16.854 -16.944 1.00 72.81 175 ASP A C 1
ATOM 1425 O O . ASP A 1 175 ? 3.186 16.051 -17.821 1.00 72.81 175 ASP A O 1
ATOM 1429 N N . THR A 1 176 ? 2.853 18.169 -17.182 1.00 72.25 176 THR A N 1
ATOM 1430 C CA . THR A 1 176 ? 3.385 18.828 -18.393 1.00 72.25 176 THR A CA 1
ATOM 1431 C C . THR A 1 176 ? 3.025 18.128 -19.725 1.00 72.25 176 THR A C 1
ATOM 1433 O O . THR A 1 176 ? 3.877 17.929 -20.587 1.00 72.25 176 THR A O 1
ATOM 1436 N N . GLY A 1 177 ? 1.750 17.765 -19.918 1.00 71.06 177 GLY A N 1
ATOM 1437 C CA . GLY A 1 177 ? 1.249 17.121 -21.149 1.00 71.06 177 GLY A CA 1
ATOM 1438 C C . GLY A 1 177 ? 1.325 15.589 -21.161 1.00 71.06 177 GLY A C 1
ATOM 1439 O O . GLY A 1 177 ? 0.839 14.962 -22.102 1.00 71.06 177 GLY A O 1
ATOM 1440 N N . TYR A 1 178 ? 1.875 14.991 -20.106 1.00 78.00 178 TYR A N 1
ATOM 1441 C CA . TYR 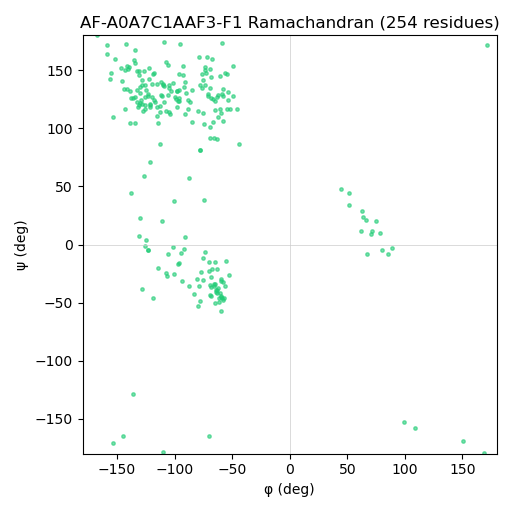A 1 178 ? 1.847 13.563 -19.828 1.00 78.00 178 TYR A CA 1
ATOM 1442 C C . TYR A 1 178 ? 0.837 13.268 -18.713 1.00 78.00 178 TYR A C 1
ATOM 1444 O O . TYR A 1 178 ? 0.765 13.994 -17.720 1.00 78.00 178 TYR A O 1
ATOM 1452 N N . ILE A 1 179 ? 0.044 12.211 -18.878 1.00 82.50 179 ILE A N 1
ATOM 1453 C CA . ILE A 1 179 ? -0.949 11.780 -17.888 1.00 82.50 179 ILE A CA 1
ATOM 1454 C C . ILE A 1 179 ? -0.746 10.298 -17.611 1.00 82.50 179 ILE A C 1
ATOM 1456 O O . ILE A 1 179 ? -0.793 9.495 -18.543 1.00 82.50 179 ILE A O 1
ATOM 1460 N N . ILE A 1 180 ? -0.556 9.945 -16.341 1.00 86.00 180 ILE A N 1
ATOM 1461 C CA . ILE A 1 180 ? -0.606 8.563 -15.853 1.00 86.00 180 ILE A CA 1
ATOM 1462 C C . ILE A 1 180 ? -2.027 8.268 -15.402 1.00 86.00 180 ILE A C 1
ATOM 1464 O O . ILE A 1 180 ? -2.629 9.076 -14.698 1.00 86.00 180 ILE A O 1
ATOM 1468 N N . TYR A 1 181 ? -2.530 7.100 -15.776 1.00 88.25 181 TYR A N 1
ATOM 1469 C CA . TYR A 1 181 ? -3.788 6.545 -15.306 1.00 88.25 181 TYR A CA 1
ATOM 1470 C C . TYR A 1 181 ? -3.488 5.286 -14.511 1.00 88.25 181 TYR A C 1
ATOM 1472 O O . TYR A 1 181 ? -2.980 4.314 -15.072 1.00 88.25 181 TYR A O 1
ATOM 1480 N N . ASP A 1 182 ? -3.848 5.292 -13.236 1.00 92.12 182 ASP A N 1
ATOM 1481 C CA . ASP A 1 182 ? -3.860 4.105 -12.395 1.00 92.12 182 ASP A CA 1
ATOM 1482 C C . ASP A 1 182 ? -5.311 3.670 -12.193 1.00 92.12 182 ASP A C 1
ATOM 1484 O O . ASP A 1 182 ? -6.182 4.495 -11.918 1.00 92.12 182 ASP A O 1
ATOM 1488 N N . SER A 1 183 ? -5.591 2.376 -12.328 1.00 93.12 183 SER A N 1
ATOM 1489 C CA . SER A 1 183 ? -6.925 1.811 -12.108 1.00 93.12 183 SER A CA 1
ATOM 1490 C C . SER A 1 183 ? -6.848 0.551 -11.263 1.00 93.12 183 SER A C 1
ATOM 1492 O O . SER A 1 183 ? -6.106 -0.378 -11.571 1.00 93.12 183 SER A O 1
ATOM 1494 N N . VAL A 1 184 ? -7.623 0.508 -10.186 1.00 93.56 184 VAL A N 1
ATOM 1495 C CA . VAL A 1 184 ? -7.735 -0.666 -9.325 1.00 93.56 184 VAL A CA 1
ATOM 1496 C C . VAL A 1 184 ? -8.684 -1.648 -10.003 1.00 93.56 184 VAL A C 1
ATOM 1498 O O . VAL A 1 184 ? -9.876 -1.380 -10.160 1.00 93.56 184 VAL A O 1
ATOM 1501 N N . VAL A 1 185 ? -8.168 -2.800 -10.407 1.00 95.50 185 VAL A N 1
ATOM 1502 C CA . VAL A 1 185 ? -8.912 -3.790 -11.200 1.00 95.50 185 VAL A CA 1
ATOM 1503 C C . VAL A 1 185 ? -9.452 -4.948 -10.370 1.00 95.50 185 VAL A C 1
ATOM 1505 O O . VAL A 1 185 ? -10.476 -5.525 -10.731 1.00 95.50 185 VAL A O 1
ATOM 1508 N N . SER A 1 186 ? -8.826 -5.261 -9.237 1.00 93.56 186 SER A N 1
ATOM 1509 C CA . SER A 1 186 ? -9.327 -6.257 -8.288 1.00 93.56 186 SER A CA 1
ATOM 1510 C C . SER A 1 186 ? -8.735 -6.056 -6.893 1.00 93.56 186 SER A C 1
ATOM 1512 O O . SER A 1 186 ? -7.745 -5.344 -6.721 1.00 93.56 186 SER A O 1
ATOM 1514 N N . VAL A 1 187 ? -9.366 -6.682 -5.900 1.00 91.75 187 VAL A N 1
ATOM 1515 C CA . VAL A 1 187 ? -8.818 -6.895 -4.557 1.00 91.75 187 VAL A CA 1
ATOM 1516 C C . VAL A 1 187 ? -9.053 -8.354 -4.195 1.00 91.75 187 VAL A C 1
ATOM 1518 O O . VAL A 1 187 ? -10.183 -8.840 -4.286 1.00 91.75 187 VAL A O 1
ATOM 1521 N N . GLU A 1 188 ? -7.983 -9.074 -3.879 1.00 92.31 188 GLU A N 1
ATOM 1522 C CA . GLU A 1 188 ? -8.026 -10.514 -3.625 1.00 92.31 188 GLU A CA 1
ATOM 1523 C C . GLU A 1 188 ? -6.993 -10.912 -2.568 1.00 92.31 188 GLU A C 1
ATOM 1525 O O . GLU A 1 188 ? -5.931 -10.298 -2.455 1.00 92.31 188 GLU A O 1
ATOM 1530 N N . ALA A 1 189 ? -7.283 -11.992 -1.843 1.00 92.62 189 ALA A N 1
ATOM 1531 C CA . ALA A 1 189 ? -6.299 -12.632 -0.983 1.00 92.62 189 ALA A CA 1
ATOM 1532 C C . ALA A 1 189 ? -5.310 -13.441 -1.824 1.00 92.62 189 ALA A C 1
ATOM 1534 O O . ALA A 1 189 ? -5.714 -14.218 -2.694 1.00 92.62 189 ALA A O 1
ATOM 1535 N N . ILE A 1 190 ? -4.017 -13.314 -1.527 1.00 93.56 190 ILE A N 1
ATOM 1536 C CA . ILE A 1 190 ? -2.951 -14.034 -2.231 1.00 93.56 190 ILE A CA 1
ATOM 1537 C C . ILE A 1 190 ? -2.171 -14.871 -1.222 1.00 93.56 190 ILE A C 1
ATOM 1539 O O . ILE A 1 190 ? -1.626 -14.353 -0.252 1.00 93.56 190 ILE A O 1
ATOM 1543 N N . GLY A 1 191 ? -2.146 -16.188 -1.439 1.00 89.50 191 GLY A N 1
ATOM 1544 C CA . GLY A 1 191 ? -1.530 -17.157 -0.524 1.00 89.50 191 GLY A CA 1
ATOM 1545 C C . GLY A 1 191 ? -0.196 -17.736 -0.987 1.00 89.50 191 GLY A C 1
ATOM 1546 O O . GLY A 1 191 ? 0.436 -18.472 -0.233 1.00 89.50 191 GLY A O 1
ATOM 1547 N N . ASP A 1 192 ? 0.214 -17.450 -2.218 1.00 89.94 192 ASP A N 1
ATOM 1548 C CA . ASP A 1 192 ? 1.402 -17.996 -2.874 1.00 89.94 192 ASP A CA 1
ATOM 1549 C C . ASP A 1 192 ? 2.503 -16.946 -3.094 1.00 89.94 192 ASP A C 1
ATOM 1551 O O . ASP A 1 192 ? 3.407 -17.161 -3.900 1.00 89.94 192 ASP A O 1
ATOM 1555 N N . LEU A 1 193 ? 2.469 -15.834 -2.349 1.00 91.56 193 LEU A N 1
ATOM 1556 C CA . LEU A 1 193 ? 3.578 -14.882 -2.328 1.00 91.56 193 LEU A CA 1
ATOM 1557 C C . LEU A 1 193 ? 4.757 -15.450 -1.525 1.00 91.56 193 LEU A C 1
ATOM 1559 O O . LEU A 1 193 ? 4.546 -16.153 -0.531 1.00 91.56 193 LEU A O 1
ATOM 1563 N N . PRO A 1 194 ? 6.003 -15.082 -1.863 1.00 94.81 194 PRO A N 1
ATOM 1564 C CA . PRO A 1 194 ? 7.163 -15.463 -1.059 1.00 94.81 194 PRO A CA 1
ATOM 1565 C C . PRO A 1 194 ? 7.092 -14.981 0.402 1.00 94.81 194 PRO A C 1
ATOM 1567 O O . PRO A 1 194 ? 7.554 -15.683 1.301 1.00 94.81 194 PRO A O 1
ATOM 1570 N N . VAL A 1 195 ? 6.465 -13.825 0.654 1.00 93.75 195 VAL A N 1
ATOM 1571 C CA . VAL A 1 195 ? 6.177 -13.304 2.008 1.00 93.75 195 VAL A CA 1
ATOM 1572 C C . VAL A 1 195 ? 5.052 -14.038 2.749 1.00 93.75 195 VAL A C 1
ATOM 1574 O O . VAL A 1 195 ? 4.838 -13.786 3.933 1.00 93.75 195 VAL A O 1
ATOM 1577 N N . GLY A 1 196 ? 4.355 -14.967 2.095 1.00 93.31 196 GLY A N 1
ATOM 1578 C CA . GLY A 1 196 ? 3.243 -15.721 2.664 1.00 93.31 196 GLY A CA 1
ATOM 1579 C C . GLY A 1 196 ? 1.871 -15.170 2.275 1.00 93.31 196 GLY A C 1
ATOM 1580 O O . GLY A 1 196 ? 1.690 -14.605 1.202 1.00 93.31 196 GLY A O 1
ATOM 1581 N N . TYR A 1 197 ? 0.882 -15.403 3.136 1.00 92.81 197 TYR A N 1
ATOM 1582 C CA . TYR A 1 197 ? -0.514 -15.059 2.873 1.00 92.81 197 TYR A CA 1
ATOM 1583 C C . TYR A 1 197 ? -0.824 -13.603 3.236 1.00 92.81 197 TYR A C 1
ATOM 1585 O O . TYR A 1 197 ? -0.503 -13.177 4.344 1.00 92.81 197 TYR A O 1
ATOM 1593 N N . LEU A 1 198 ? -1.501 -12.889 2.333 1.00 91.19 198 LEU A N 1
ATOM 1594 C CA . LEU A 1 198 ? -2.035 -11.540 2.544 1.00 91.19 198 LEU A CA 1
ATOM 1595 C C . LEU A 1 198 ? -3.519 -11.496 2.153 1.00 91.19 198 LEU A C 1
ATOM 1597 O O . LEU A 1 198 ? -3.899 -12.084 1.140 1.00 91.19 198 LEU A O 1
ATOM 1601 N N . GLU A 1 199 ? -4.346 -10.828 2.965 1.00 87.19 199 GLU A N 1
ATOM 1602 C CA . GLU A 1 199 ? -5.813 -10.808 2.814 1.00 87.19 199 GLU A CA 1
ATOM 1603 C C . GLU A 1 199 ? -6.294 -9.838 1.733 1.00 87.19 199 GLU A C 1
ATOM 1605 O O . GLU A 1 199 ? -7.017 -10.256 0.831 1.00 87.19 199 GLU A O 1
ATOM 1610 N N . ASP A 1 200 ? -5.868 -8.576 1.798 1.00 88.06 200 ASP A N 1
ATOM 1611 C CA . ASP A 1 200 ? -6.334 -7.523 0.896 1.00 88.06 200 ASP A CA 1
ATOM 1612 C C . ASP A 1 200 ? -5.199 -7.049 -0.018 1.00 88.06 200 ASP A C 1
ATOM 1614 O O . ASP A 1 200 ? -4.489 -6.084 0.277 1.00 88.06 200 ASP A O 1
ATOM 1618 N N . VAL A 1 201 ? -5.018 -7.732 -1.154 1.00 92.69 201 VAL A N 1
ATOM 1619 C CA . VAL A 1 201 ? -4.055 -7.321 -2.182 1.00 92.69 201 VAL A CA 1
ATOM 1620 C C . VAL A 1 201 ? -4.784 -6.703 -3.369 1.00 92.69 201 VAL A C 1
ATOM 1622 O O . VAL A 1 201 ? -5.502 -7.376 -4.109 1.00 92.69 201 VAL A O 1
ATOM 1625 N N . TYR A 1 202 ? -4.562 -5.410 -3.575 1.00 93.75 202 TYR A N 1
ATOM 1626 C CA . TYR A 1 202 ? -5.139 -4.622 -4.653 1.00 93.75 202 TYR A CA 1
ATOM 1627 C C . TYR A 1 202 ? -4.276 -4.728 -5.903 1.00 93.75 202 TYR A C 1
ATOM 1629 O O . TYR A 1 202 ? -3.097 -4.377 -5.881 1.00 93.75 202 TYR A O 1
ATOM 1637 N N . GLN A 1 203 ? -4.868 -5.178 -7.006 1.00 96.25 203 GLN A N 1
ATOM 1638 C CA . GLN A 1 203 ? -4.237 -5.127 -8.318 1.00 96.25 203 GLN A CA 1
ATOM 1639 C C . GLN A 1 203 ? -4.554 -3.780 -8.975 1.00 96.25 203 GLN A C 1
ATOM 1641 O O . GLN A 1 203 ? -5.720 -3.428 -9.155 1.00 96.25 203 GLN A O 1
ATOM 1646 N N . ILE A 1 204 ? -3.516 -3.046 -9.360 1.00 96.25 204 ILE A N 1
ATOM 1647 C CA . ILE A 1 204 ? -3.576 -1.723 -9.979 1.00 96.25 204 ILE A CA 1
ATOM 1648 C C . ILE A 1 204 ? -2.928 -1.816 -11.360 1.00 96.25 204 ILE A C 1
ATOM 1650 O O . ILE A 1 204 ? -1.801 -2.289 -11.487 1.00 96.25 204 ILE A O 1
ATOM 1654 N N . GLN A 1 205 ? -3.625 -1.374 -12.400 1.00 95.31 205 GLN A N 1
ATOM 1655 C CA . GLN A 1 205 ? -3.079 -1.243 -13.748 1.00 95.31 205 GLN A CA 1
ATOM 1656 C C . GLN A 1 205 ? -2.698 0.207 -14.010 1.00 95.31 205 GLN A C 1
ATOM 1658 O O . GLN A 1 205 ? -3.544 1.090 -13.861 1.00 95.31 205 GLN A O 1
ATOM 1663 N N . GLN A 1 206 ? -1.456 0.423 -14.436 1.00 93.06 206 GLN A N 1
ATOM 1664 C CA . GLN A 1 206 ? -0.908 1.731 -14.767 1.00 93.06 206 GLN A CA 1
ATOM 1665 C C . GLN A 1 206 ? -0.672 1.840 -16.276 1.00 93.06 206 GLN A C 1
ATOM 1667 O O . GLN A 1 206 ? 0.015 1.008 -16.873 1.00 93.06 206 GLN A O 1
ATOM 1672 N N . SER A 1 207 ? -1.210 2.899 -16.875 1.00 88.50 207 SER A N 1
ATOM 1673 C CA . SER A 1 207 ? -1.013 3.271 -18.280 1.00 88.50 207 SER A CA 1
ATOM 1674 C C . SER A 1 207 ? -0.724 4.766 -18.398 1.00 88.50 207 SER A C 1
ATOM 1676 O O . SER A 1 207 ? -0.901 5.512 -17.435 1.00 88.50 207 SER A O 1
ATOM 1678 N N . SER A 1 208 ? -0.275 5.223 -19.567 1.00 85.56 208 SER A N 1
ATOM 1679 C CA . SER A 1 208 ? 0.060 6.631 -19.774 1.00 85.56 208 SER A CA 1
ATOM 1680 C C . SER A 1 208 ? -0.374 7.171 -21.128 1.00 85.56 208 SER A C 1
ATOM 1682 O O . SER A 1 208 ? -0.437 6.444 -22.116 1.00 85.56 208 SER A O 1
ATOM 1684 N N . THR A 1 209 ? -0.630 8.476 -21.189 1.00 82.00 209 THR A N 1
ATOM 1685 C CA . THR A 1 209 ? -0.838 9.215 -22.440 1.00 82.00 209 THR A CA 1
ATOM 1686 C C . THR A 1 209 ? 0.104 10.415 -22.512 1.00 82.00 209 THR A C 1
ATOM 1688 O O . THR A 1 209 ? 0.432 11.004 -21.483 1.00 82.00 209 THR A O 1
ATOM 1691 N N . ALA A 1 210 ? 0.506 10.803 -23.721 1.00 81.62 210 ALA A N 1
ATOM 1692 C CA . ALA A 1 210 ? 1.181 12.066 -24.008 1.00 81.62 210 ALA A CA 1
ATOM 1693 C C . ALA A 1 210 ? 0.374 12.841 -25.054 1.00 81.62 210 ALA A C 1
ATOM 1695 O O . ALA A 1 210 ? 0.013 12.292 -26.095 1.00 81.62 210 ALA A O 1
ATOM 1696 N N . ASP A 1 211 ? 0.051 14.104 -24.763 1.00 79.19 211 ASP A N 1
ATOM 1697 C CA . ASP A 1 211 ? -0.778 14.972 -25.613 1.00 79.19 211 ASP A CA 1
ATOM 1698 C C . ASP A 1 211 ? -2.121 14.326 -26.040 1.00 79.19 211 ASP A C 1
ATOM 1700 O O . ASP A 1 211 ? -2.634 14.552 -27.139 1.00 79.19 211 ASP A O 1
ATOM 1704 N N . GLY A 1 212 ? -2.704 13.500 -25.161 1.00 70.06 212 GLY A N 1
ATOM 1705 C CA . GLY A 1 212 ? -3.966 12.788 -25.401 1.00 70.06 212 GLY A CA 1
ATOM 1706 C C . GLY A 1 212 ? -3.852 11.536 -26.280 1.00 70.06 212 GLY A C 1
ATOM 1707 O O . GLY A 1 212 ? -4.877 10.983 -26.679 1.00 70.06 212 GLY A O 1
ATOM 1708 N N . ILE A 1 213 ? -2.634 11.085 -26.589 1.00 73.31 213 ILE A N 1
ATOM 1709 C CA . ILE A 1 213 ? -2.357 9.834 -27.300 1.00 73.31 213 ILE A CA 1
ATOM 1710 C C . ILE A 1 213 ? -1.816 8.819 -26.297 1.00 73.31 213 ILE A C 1
ATOM 1712 O O . ILE A 1 213 ? -0.877 9.121 -25.564 1.00 73.31 213 ILE A O 1
ATOM 1716 N N . GLU A 1 214 ? -2.399 7.622 -26.265 1.00 74.75 214 GLU A N 1
ATOM 1717 C CA . GLU A 1 214 ? -1.906 6.526 -25.429 1.00 74.75 214 GLU A CA 1
ATOM 1718 C C . GLU A 1 214 ? -0.489 6.136 -25.844 1.00 74.75 214 GLU A C 1
ATOM 1720 O O . GLU A 1 214 ? -0.197 5.930 -27.026 1.00 74.75 214 GLU A O 1
ATOM 1725 N N . ILE A 1 215 ? 0.395 6.084 -24.854 1.00 73.75 215 ILE A N 1
ATOM 1726 C CA . ILE A 1 215 ? 1.784 5.689 -25.019 1.00 73.75 215 ILE A CA 1
ATOM 1727 C C . ILE A 1 215 ? 2.080 4.553 -24.053 1.00 73.75 215 ILE A C 1
ATOM 1729 O O . ILE A 1 215 ? 1.858 4.644 -22.845 1.00 73.75 215 ILE A O 1
ATOM 1733 N N . TYR A 1 216 ? 2.614 3.477 -24.611 1.00 64.75 216 TYR A N 1
ATOM 1734 C CA . TYR A 1 216 ? 3.013 2.296 -23.861 1.00 64.75 216 TYR A CA 1
ATOM 1735 C C . TYR A 1 216 ? 4.517 2.282 -23.614 1.00 64.75 216 TYR A C 1
ATOM 1737 O O . TYR A 1 216 ? 5.134 1.228 -23.673 1.00 64.75 216 TYR A O 1
ATOM 1745 N N . ASP A 1 217 ? 5.133 3.439 -23.359 1.00 67.19 217 ASP A N 1
ATOM 1746 C CA . ASP A 1 217 ? 6.570 3.477 -23.060 1.00 67.19 217 ASP A CA 1
ATOM 1747 C C . ASP A 1 217 ? 6.886 2.567 -21.859 1.00 67.19 217 ASP A C 1
ATOM 1749 O O . ASP A 1 217 ? 7.906 1.876 -21.850 1.00 67.19 217 ASP A O 1
ATOM 1753 N N . THR A 1 218 ? 5.974 2.488 -20.878 1.00 78.56 218 THR A N 1
ATOM 1754 C CA . THR A 1 218 ? 6.001 1.466 -19.824 1.00 78.56 218 THR A CA 1
ATOM 1755 C C . THR A 1 218 ? 4.593 1.198 -19.267 1.00 78.56 218 THR A C 1
ATOM 1757 O O . THR A 1 218 ? 4.045 2.040 -18.561 1.00 78.56 218 THR A O 1
ATOM 1760 N N . TYR A 1 219 ? 4.010 0.027 -19.543 1.00 90.62 219 TYR A N 1
ATOM 1761 C CA . TYR A 1 219 ? 2.772 -0.440 -18.894 1.00 90.62 219 TYR A CA 1
ATOM 1762 C C . TYR A 1 219 ? 3.116 -1.249 -17.639 1.00 90.62 219 TYR A C 1
ATOM 1764 O O . TYR A 1 219 ? 4.059 -2.048 -17.658 1.00 90.62 219 TYR A O 1
ATOM 1772 N N . LYS A 1 220 ? 2.361 -1.072 -16.547 1.00 94.81 220 LYS A N 1
ATOM 1773 C CA . LYS A 1 220 ? 2.599 -1.813 -15.297 1.00 94.81 220 LYS A CA 1
ATOM 1774 C C . LYS A 1 220 ? 1.328 -2.427 -14.733 1.00 94.81 220 LYS A C 1
ATOM 1776 O O . LYS A 1 220 ? 0.245 -1.856 -14.828 1.00 94.81 220 LYS A O 1
ATOM 1781 N N . VAL A 1 221 ? 1.498 -3.559 -14.058 1.00 96.44 221 VAL A N 1
ATOM 1782 C CA . VAL A 1 221 ? 0.502 -4.099 -13.128 1.00 96.44 221 VAL A CA 1
ATOM 1783 C C . VAL A 1 221 ? 1.155 -4.229 -11.763 1.00 96.44 221 VAL A C 1
ATOM 1785 O O . VAL A 1 221 ? 2.155 -4.928 -11.611 1.00 96.44 221 VAL A O 1
ATOM 1788 N N . ILE A 1 222 ? 0.601 -3.534 -10.782 1.00 96.88 222 ILE A N 1
ATOM 1789 C CA . ILE A 1 222 ? 1.108 -3.444 -9.417 1.00 96.88 222 ILE A CA 1
ATOM 1790 C C . ILE A 1 222 ? 0.151 -4.216 -8.518 1.00 96.88 222 ILE A C 1
ATOM 1792 O O . ILE A 1 222 ? -1.060 -4.082 -8.642 1.00 96.88 222 ILE A O 1
ATOM 1796 N N . TRP A 1 223 ? 0.683 -5.003 -7.595 1.00 96.38 223 TRP A N 1
ATOM 1797 C CA . TRP A 1 223 ? -0.077 -5.554 -6.485 1.00 96.38 223 TRP A CA 1
ATOM 1798 C C . TRP A 1 223 ? 0.378 -4.863 -5.217 1.00 96.38 223 TRP A C 1
ATOM 1800 O O . TRP A 1 223 ? 1.565 -4.891 -4.880 1.00 96.38 223 TRP A O 1
ATOM 1810 N N . PHE A 1 224 ? -0.568 -4.247 -4.530 1.00 93.38 224 PHE A N 1
ATOM 1811 C CA . PHE A 1 224 ? -0.331 -3.446 -3.347 1.00 93.38 224 PHE A CA 1
ATOM 1812 C C . PHE A 1 224 ? -1.185 -3.962 -2.190 1.00 93.38 224 PHE A C 1
ATOM 1814 O O . PHE A 1 224 ? -2.381 -4.176 -2.361 1.00 93.38 224 PHE A O 1
ATOM 1821 N N . ALA A 1 225 ? -0.588 -4.140 -1.016 1.00 89.88 225 ALA A N 1
ATOM 1822 C CA . ALA A 1 225 ? -1.294 -4.504 0.209 1.00 89.88 225 ALA A CA 1
ATOM 1823 C C . ALA A 1 225 ? -1.135 -3.377 1.250 1.00 89.88 225 ALA A C 1
ATOM 1825 O O . ALA A 1 225 ? 0.005 -3.024 1.572 1.00 89.88 225 ALA A O 1
ATOM 1826 N N . PRO A 1 226 ? -2.224 -2.782 1.776 1.00 82.88 226 PRO A N 1
ATOM 1827 C CA . PRO A 1 226 ? -2.141 -1.795 2.856 1.00 82.88 226 PRO A CA 1
ATOM 1828 C C . PRO A 1 226 ? -1.406 -2.357 4.084 1.00 82.88 226 PRO A C 1
ATOM 1830 O O . PRO A 1 226 ? -1.399 -3.564 4.312 1.00 82.88 226 PRO A O 1
ATOM 1833 N N . GLY A 1 227 ? -0.686 -1.505 4.820 1.00 79.88 227 GLY A N 1
ATOM 1834 C CA . GLY A 1 227 ? 0.207 -1.934 5.909 1.00 79.88 227 GLY A CA 1
ATOM 1835 C C . GLY A 1 227 ? 1.450 -2.738 5.485 1.00 79.88 227 GLY A C 1
ATOM 1836 O O . GLY A 1 227 ? 2.331 -2.977 6.309 1.00 79.88 227 GLY A O 1
ATOM 1837 N N . VAL A 1 228 ? 1.565 -3.143 4.213 1.00 87.19 228 VAL A N 1
ATOM 1838 C CA . VAL A 1 228 ? 2.710 -3.907 3.691 1.00 87.19 228 VAL A CA 1
ATOM 1839 C C . VAL A 1 228 ? 3.444 -3.151 2.593 1.00 87.19 228 VAL A C 1
ATOM 1841 O O . VAL A 1 228 ? 4.663 -3.098 2.640 1.00 87.19 228 VAL A O 1
ATOM 1844 N N . GLY A 1 229 ? 2.758 -2.564 1.614 1.00 88.56 229 GLY A N 1
ATOM 1845 C CA . GLY A 1 229 ? 3.363 -1.917 0.449 1.00 88.56 229 GLY A CA 1
ATOM 1846 C C . GLY A 1 229 ? 3.152 -2.692 -0.856 1.00 88.56 229 GLY A C 1
ATOM 1847 O O . GLY A 1 229 ? 2.232 -3.499 -0.990 1.00 88.56 229 GLY A O 1
ATOM 1848 N N . MET A 1 230 ? 4.017 -2.449 -1.845 1.00 93.69 230 MET A N 1
ATOM 1849 C CA . MET A 1 230 ? 4.025 -3.218 -3.092 1.00 93.69 230 MET A CA 1
ATOM 1850 C C . MET A 1 230 ? 4.477 -4.653 -2.805 1.00 93.69 230 MET A C 1
ATOM 1852 O O . MET A 1 230 ? 5.541 -4.868 -2.237 1.00 93.69 230 MET A O 1
ATOM 1856 N N . VAL A 1 231 ? 3.690 -5.644 -3.215 1.00 95.94 231 VAL A N 1
ATOM 1857 C CA . VAL A 1 231 ? 3.998 -7.066 -2.985 1.00 95.94 231 VAL A CA 1
ATOM 1858 C C . VAL A 1 231 ? 4.418 -7.784 -4.261 1.00 95.94 231 VAL A C 1
ATOM 1860 O O . VAL A 1 231 ? 5.139 -8.780 -4.211 1.00 95.94 231 VAL A O 1
ATOM 1863 N N . LYS A 1 232 ? 3.989 -7.265 -5.414 1.00 96.69 232 LYS A N 1
ATOM 1864 C CA . LYS A 1 232 ? 4.335 -7.786 -6.734 1.00 96.69 232 LYS A CA 1
ATOM 1865 C C . LYS A 1 232 ? 4.218 -6.685 -7.784 1.00 96.69 232 LYS A C 1
ATOM 1867 O O . LYS A 1 232 ? 3.369 -5.806 -7.668 1.00 96.69 232 LYS A O 1
ATOM 1872 N N . LEU A 1 233 ? 5.062 -6.734 -8.808 1.00 97.12 233 LEU A N 1
ATOM 1873 C CA . LEU A 1 233 ? 5.052 -5.781 -9.920 1.00 97.12 233 LEU A CA 1
ATOM 1874 C C . LEU A 1 233 ? 5.346 -6.506 -11.220 1.00 97.12 233 LEU A C 1
ATOM 1876 O O . LEU A 1 233 ? 6.317 -7.253 -11.282 1.00 97.12 233 LEU A O 1
ATOM 1880 N N . TYR A 1 234 ? 4.561 -6.232 -12.253 1.00 96.88 234 TYR A N 1
ATOM 1881 C CA . TYR A 1 234 ? 4.842 -6.595 -13.636 1.00 96.88 234 TYR A CA 1
ATOM 1882 C C . TYR A 1 234 ? 5.043 -5.337 -14.472 1.00 96.88 234 TYR A C 1
ATOM 1884 O O . TYR A 1 234 ? 4.292 -4.373 -14.325 1.00 96.88 234 TYR A O 1
ATOM 1892 N N . VAL A 1 235 ? 6.039 -5.369 -15.355 1.00 95.38 235 VAL A N 1
ATOM 1893 C CA . VAL A 1 235 ? 6.416 -4.254 -16.226 1.00 95.38 235 VAL A CA 1
ATOM 1894 C C . VAL A 1 235 ? 6.538 -4.745 -17.668 1.00 95.38 235 VAL A C 1
ATOM 1896 O O . VAL A 1 235 ? 7.146 -5.785 -17.927 1.00 95.38 235 VAL A O 1
ATOM 1899 N N . TRP A 1 236 ? 5.979 -3.976 -18.601 1.00 94.62 236 TRP A N 1
ATOM 1900 C CA . TRP A 1 236 ? 6.139 -4.140 -20.045 1.00 94.62 236 TRP A CA 1
ATOM 1901 C C . TRP A 1 236 ? 6.694 -2.847 -20.642 1.00 94.62 236 TRP A C 1
ATOM 1903 O O . TRP A 1 236 ? 6.145 -1.772 -20.410 1.00 94.62 236 TRP A O 1
ATOM 1913 N N . ASN A 1 237 ? 7.752 -2.949 -21.443 1.00 90.38 237 ASN A N 1
ATOM 1914 C CA . ASN A 1 237 ? 8.353 -1.848 -22.201 1.00 90.38 237 ASN A CA 1
ATOM 1915 C C . ASN A 1 237 ? 7.650 -1.710 -23.559 1.00 90.38 237 ASN A C 1
ATOM 1917 O O . ASN A 1 237 ? 8.253 -1.884 -24.623 1.00 90.38 237 ASN A O 1
ATOM 1921 N N . GLY A 1 238 ? 6.338 -1.513 -23.515 1.00 86.44 238 GLY A N 1
ATOM 1922 C CA . GLY A 1 238 ? 5.469 -1.585 -24.677 1.00 86.44 238 GLY A CA 1
ATOM 1923 C C . GLY A 1 238 ? 4.060 -2.026 -24.310 1.00 86.44 238 GLY A C 1
ATOM 1924 O O . GLY A 1 238 ? 3.679 -2.116 -23.142 1.00 86.44 238 GLY A O 1
ATOM 1925 N N . GLU A 1 239 ? 3.297 -2.332 -25.354 1.00 86.62 239 GLU A N 1
ATOM 1926 C CA . GLU A 1 239 ? 1.970 -2.937 -25.259 1.00 86.62 239 GLU A CA 1
ATOM 1927 C C . GLU A 1 239 ? 2.003 -4.220 -24.411 1.00 86.62 239 GLU A C 1
ATOM 1929 O O . GLU A 1 239 ? 2.851 -5.091 -24.658 1.00 86.62 239 GLU A O 1
ATOM 1934 N N . PRO A 1 240 ? 1.088 -4.384 -23.440 1.00 90.19 240 PRO A N 1
ATOM 1935 C CA . PRO A 1 240 ? 1.088 -5.551 -22.574 1.00 90.19 240 PRO A CA 1
ATOM 1936 C C . PRO A 1 240 ? 0.839 -6.835 -23.368 1.00 90.19 240 PRO A C 1
ATOM 1938 O O . PRO A 1 240 ? -0.147 -6.987 -24.093 1.00 90.19 240 PRO A O 1
ATOM 1941 N N . THR A 1 241 ? 1.734 -7.805 -23.190 1.00 91.50 241 THR A N 1
ATOM 1942 C CA . THR A 1 241 ? 1.591 -9.164 -23.727 1.00 91.50 241 THR A CA 1
ATOM 1943 C C . THR A 1 241 ? 1.347 -10.169 -22.600 1.00 91.50 241 THR A C 1
ATOM 1945 O O . THR A 1 241 ? 1.300 -9.813 -21.426 1.00 91.50 241 THR A O 1
ATOM 1948 N N . ILE A 1 242 ? 1.218 -11.457 -22.936 1.00 91.31 242 ILE A N 1
ATOM 1949 C CA . ILE A 1 242 ? 1.022 -12.528 -21.942 1.00 91.31 242 ILE A CA 1
ATOM 1950 C C . ILE A 1 242 ? 2.186 -12.600 -20.940 1.00 91.31 242 ILE A C 1
ATOM 1952 O O . ILE A 1 242 ? 1.986 -13.017 -19.801 1.00 91.31 242 ILE A O 1
ATOM 1956 N N . THR A 1 243 ? 3.400 -12.224 -21.348 1.00 93.12 243 THR A N 1
ATOM 1957 C CA . THR A 1 243 ? 4.597 -12.321 -20.507 1.00 93.12 243 THR A CA 1
ATOM 1958 C C . THR A 1 243 ? 5.181 -10.927 -20.275 1.00 93.12 243 THR A C 1
ATOM 1960 O O . THR A 1 243 ? 5.444 -10.239 -21.259 1.00 93.12 243 THR A O 1
ATOM 1963 N N . PRO A 1 244 ? 5.365 -10.495 -19.015 1.00 95.56 244 PRO A N 1
ATOM 1964 C CA . PRO A 1 244 ? 6.035 -9.234 -18.702 1.00 95.56 244 PRO A CA 1
ATOM 1965 C C . PRO A 1 244 ? 7.528 -9.283 -19.027 1.00 95.56 244 PRO A C 1
ATOM 1967 O O . PRO A 1 244 ? 8.151 -10.348 -18.944 1.00 95.56 244 PRO A O 1
ATOM 1970 N N . ASP A 1 245 ? 8.084 -8.117 -19.358 1.00 95.62 245 ASP A N 1
ATOM 1971 C CA . ASP A 1 245 ? 9.520 -7.916 -19.590 1.00 95.62 245 ASP A CA 1
ATOM 1972 C C . ASP A 1 245 ? 10.315 -8.037 -18.285 1.00 95.62 245 ASP A C 1
ATOM 1974 O O . ASP A 1 245 ? 11.435 -8.555 -18.249 1.00 95.62 245 ASP A O 1
ATOM 1978 N N . GLU A 1 246 ? 9.701 -7.580 -17.194 1.00 95.94 246 GLU A N 1
ATOM 1979 C CA . GLU A 1 246 ? 10.292 -7.548 -15.867 1.00 95.94 246 GLU A CA 1
ATOM 1980 C C . GLU A 1 246 ? 9.237 -7.803 -14.787 1.00 95.94 246 GLU A C 1
ATOM 1982 O O . GLU A 1 246 ? 8.104 -7.319 -14.870 1.00 95.94 246 GLU A O 1
ATOM 1987 N N . THR A 1 247 ? 9.615 -8.564 -13.757 1.00 97.00 247 THR A N 1
ATOM 1988 C CA . THR A 1 247 ? 8.757 -8.838 -12.601 1.00 97.00 247 THR A CA 1
ATOM 1989 C C . THR A 1 247 ? 9.488 -8.654 -11.285 1.00 97.00 247 THR A C 1
ATOM 1991 O O . THR A 1 247 ? 10.688 -8.902 -11.195 1.00 97.00 247 THR A O 1
ATOM 1994 N N . TRP A 1 248 ? 8.752 -8.265 -10.250 1.00 97.69 248 TRP A N 1
ATOM 1995 C CA . TRP A 1 248 ? 9.244 -8.176 -8.879 1.00 97.69 248 TRP A CA 1
ATOM 1996 C C . TRP A 1 248 ? 8.309 -8.936 -7.958 1.00 97.69 248 TRP A C 1
ATOM 1998 O O . TRP A 1 248 ? 7.090 -8.842 -8.113 1.00 97.69 248 TRP A O 1
ATOM 2008 N N . GLU A 1 249 ? 8.875 -9.626 -6.977 1.00 97.19 249 GLU A N 1
ATOM 2009 C CA . GLU A 1 249 ? 8.129 -10.277 -5.904 1.00 97.19 249 GLU A CA 1
ATOM 2010 C C . GLU A 1 249 ? 8.739 -9.895 -4.559 1.00 97.19 249 GLU A C 1
ATOM 2012 O O . GLU A 1 249 ? 9.955 -9.957 -4.372 1.00 97.19 249 GLU A O 1
ATOM 2017 N N . LEU A 1 250 ? 7.895 -9.459 -3.626 1.00 97.25 250 LEU A N 1
ATOM 2018 C CA . LEU A 1 250 ? 8.313 -9.153 -2.267 1.00 97.25 250 LEU A CA 1
ATOM 2019 C C . LEU A 1 250 ? 8.643 -10.460 -1.543 1.00 97.25 250 LEU A C 1
ATOM 2021 O O . LEU A 1 250 ? 7.822 -11.379 -1.504 1.00 97.25 250 LEU A O 1
ATOM 2025 N N . ILE A 1 251 ? 9.836 -10.523 -0.952 1.00 97.06 251 ILE A N 1
ATOM 2026 C CA . ILE A 1 251 ? 10.337 -11.701 -0.229 1.00 97.06 251 ILE A CA 1
ATOM 2027 C C . ILE A 1 251 ? 10.530 -11.453 1.269 1.00 97.06 251 ILE A C 1
ATOM 2029 O O . ILE A 1 251 ? 10.558 -12.400 2.050 1.00 97.06 251 ILE A O 1
ATOM 2033 N N . GLU A 1 252 ? 10.636 -10.193 1.691 1.00 95.56 252 GLU A N 1
ATOM 2034 C CA . GLU A 1 252 ? 10.728 -9.812 3.101 1.00 95.56 252 GLU A CA 1
ATOM 2035 C C . GLU A 1 252 ? 10.251 -8.366 3.287 1.00 95.56 252 GLU A C 1
ATOM 2037 O O . GLU A 1 252 ? 10.555 -7.509 2.454 1.00 95.56 252 GLU A O 1
ATOM 2042 N N . TYR A 1 253 ? 9.548 -8.080 4.388 1.00 92.38 253 TYR A N 1
ATOM 2043 C CA . TYR A 1 253 ? 9.171 -6.718 4.767 1.00 92.38 253 TYR A CA 1
ATOM 2044 C C . TYR A 1 253 ? 9.260 -6.482 6.280 1.00 92.38 253 TYR A C 1
ATOM 2046 O O . TYR A 1 253 ? 9.144 -7.413 7.073 1.00 92.38 253 TYR A O 1
ATOM 2054 N N . ASN A 1 254 ? 9.477 -5.225 6.673 1.00 88.06 254 ASN A N 1
ATOM 2055 C CA . ASN A 1 254 ? 9.612 -4.773 8.063 1.00 88.06 254 ASN A CA 1
ATOM 2056 C C . ASN A 1 254 ? 8.849 -3.458 8.299 1.00 88.06 254 ASN A C 1
ATOM 2058 O O . ASN A 1 254 ? 9.364 -2.511 8.900 1.00 88.06 254 ASN A O 1
ATOM 2062 N N . VAL A 1 255 ? 7.627 -3.387 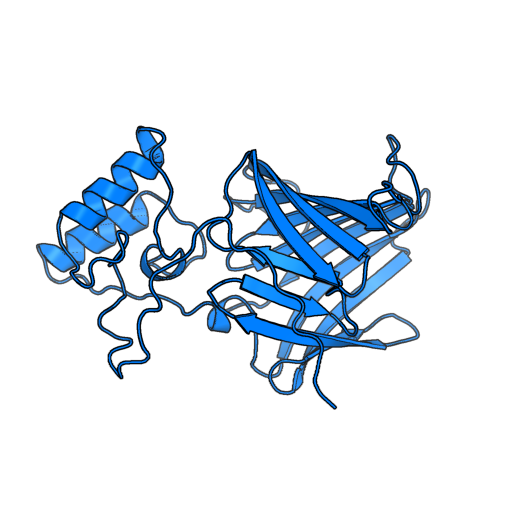7.780 1.00 77.00 255 VAL A N 1
ATOM 2063 C CA . VAL A 1 255 ? 6.690 -2.295 8.067 1.00 77.00 255 VAL A CA 1
ATOM 2064 C C . VAL A 1 255 ? 6.124 -2.507 9.479 1.00 77.00 255 VAL A C 1
ATOM 2066 O O . VAL A 1 255 ? 5.980 -3.650 9.918 1.00 77.00 255 VAL A O 1
ATOM 2069 N N . LYS A 1 256 ? 5.928 -1.424 10.238 1.00 60.97 256 LYS A N 1
ATOM 2070 C CA . LYS A 1 256 ? 5.436 -1.490 11.624 1.00 60.97 256 LYS A CA 1
ATOM 2071 C C . LYS A 1 256 ? 3.932 -1.415 11.654 1.00 60.97 256 LYS A C 1
ATOM 2073 O O . LYS A 1 256 ? 3.411 -0.579 10.902 1.00 60.97 256 LYS A O 1
#

Secondary structure (DSSP, 8-state):
-------EE-SS--------S-TTSSTT--SSSS--SHHHHHHHHHHHHH-PPPPS-HHHH-SS-SS--SHHHHHHHHHHHHSS----PPPHHHHTT-SSEEEEEEEEEETT-SEEEEEEEEEEETTEEEEE-SS-EEEEEEEEETTEEEEESSSSPSEEEESS--TT-EEEEEETTEEEEEEEEEEEEEEEETTEEEEEEEEEEEEEEETTEEEEEEEEEEEEETTTEEEEEEEESSS--SS-SEEEEEEEE---

pLDDT: mean 82.74, std 15.67, range [23.42, 97.81]

Mean predicted aligned error: 7.79 Å

Solvent-accessible surface area (backbone atoms only — not comparable to full-atom values): 13981 Å² total; per-residue (Å²): 130,85,74,78,76,59,55,60,49,64,88,64,87,69,80,74,80,69,94,60,100,48,83,83,57,45,52,42,20,18,73,66,80,75,60,68,50,72,66,23,48,51,44,52,52,31,25,79,75,64,77,42,72,69,51,68,35,44,43,18,41,26,29,66,62,70,49,68,81,50,72,65,27,49,52,41,52,51,33,35,77,75,62,85,44,74,78,43,50,51,53,72,64,47,40,48,71,43,57,69,45,68,38,40,30,28,44,29,30,40,65,97,53,65,83,67,42,63,35,40,34,27,22,76,44,77,38,30,41,33,40,35,47,92,90,52,72,47,71,26,39,46,50,77,56,92,64,26,42,38,36,31,81,49,88,62,59,78,43,73,47,62,54,60,75,47,68,82,38,55,40,40,42,41,36,97,61,35,36,38,41,39,32,24,72,40,70,44,63,44,69,82,47,76,68,37,73,46,67,61,32,33,34,30,41,37,42,35,28,49,80,86,40,83,42,41,75,59,27,37,41,38,29,36,25,62,47,69,40,75,46,34,37,36,33,21,84,26,76,83,61,99,66,50,52,31,39,37,38,31,52,44,74,56,59,107

Radius of gyration: 18.99 Å; Cα contacts (8 Å, |Δi|>4): 572; chains: 1; bounding box: 50×45×55 Å

Nearest PDB structures (foldseek):
  2hzm-assembly3_E  TM=2.016E-01  e=1.336E-01  Saccharomyces cerevisiae
  8xl2-assembly1_C  TM=4.327E-01  e=7.491E+00  Homo sapiens
  8xl2-assembly1_B  TM=4.327E-01  e=7.491E+00  Homo sapiens
  8xl0-assembly1_E  TM=2.635E-01  e=9.833E+00  Homo sapiens
  8xl0-assembly1_A  TM=2.635E-01  e=9.833E+00  Homo sapiens

Foldseek 3Di:
DPAPPQDKDDPDPDPPPPDDPPPVQLALVQANPSDLDVVSLVQLCCVVPVVDDGGPFQQSQCFVVPLDRDVVSSVQSVCVHPHPHHTDTDDLCLLVPQDWFWFFWKFKDFPPDDRPWIWTWTNPHGQWIWTDTPVDIDIWGWDADSQKIFTGDGPVTPDIDHPPADAQDWIWTDDDQKIKIKHFNDWAWDAPALQGTDGTWTWIWIWMDGNNHTDPCKTKIFIAGGSRGTAKMFIDRGDDDPHGRMMMGINDGDRD